Protein AF-A0A8J4VZI1-F1 (afdb_monomer)

Sequence (301 aa):
MGFEEETGDRVLNDEDPKLLAALQESYARHAPYVGAFLVKDEPGTGPSLVSGFEAEKNIYDLKGKELLNRLYEVGIHAKILGIQGDRVVLVALGRLRIMEMDKPYNKDDDVIKATSFEVKSALRDVLNTRSFLMTYIDNSEFPRLGDLGAVISRVKNLQCQQVLEELDVYKRLKLTLELLKKSMEISKIQELVLETDAKTALSAKFRDKLEGNKDQIPLHVLQFINKELSKLQQFEASSIEFNETHNYLDWLTALPWGIYSDENFDVFQAKKILDEDHYGLADVKERILEFIAFGKHRGTT

Foldseek 3Di:
DDDDDDDPWPKDQAPDPVVVVVQVVCVVVVNQKDWAWDFADDPDDDPDDDPPVPVVVPQVPDDDPVRVVRTDQKTFIWGFPDDDPSITTIDGPGIDGVDDDFDDDDQPDPLLVVLLVLLLVLVCVLVVDDPVVNVVSVPDDLLVSLLVLLVSLPDDPVLSVVLRPDSDSNVSSVSSSVSSVVSVVVVVVVVVVVQLVVLVVLLVVLVVLCVVCVVQDDPVLVVVLVVLSVVLSVDRCPDPSNVVSSVVSVVSSPDPRPDDDDDDLPLVVLLVVCVVVDDDDPVVSVVVSVVSVVVVVVDDD

pLDDT: mean 71.13, std 15.79, range [21.7, 89.0]

Nearest PDB structures (foldseek):
  7p0m-assembly1_E  TM=5.654E-01  e=2.728E-07  Homo sapiens
  7p09-assembly1_D  TM=5.422E-01  e=3.053E-07  Homo sapiens
  7p0m-assembly1_B  TM=5.575E-01  e=5.361E-07  Homo sapiens
  9cc3-assembly1_A  TM=5.160E-01  e=3.615E-07  Homo sapiens
  7p09-assembly1_F  TM=5.548E-01  e=3.247E-06  Homo sapiens

Radius of gyration: 34.67 Å; Cα contacts (8 Å, |Δi|>4): 228; chains: 1; bounding box: 77×54×96 Å

Organism: NCBI:txid60419

Structure (mmCIF, N/CA/C/O backbone):
data_AF-A0A8J4VZI1-F1
#
_entry.id   AF-A0A8J4VZI1-F1
#
loop_
_atom_site.group_PDB
_atom_site.id
_atom_site.type_symbol
_atom_site.label_atom_id
_atom_site.label_alt_id
_atom_site.label_comp_id
_atom_site.label_asym_id
_atom_site.label_entity_id
_atom_site.label_seq_id
_atom_site.pdbx_PDB_ins_code
_atom_site.Cartn_x
_atom_site.Cartn_y
_atom_site.Cartn_z
_atom_site.occupancy
_atom_site.B_iso_or_equiv
_atom_site.auth_seq_id
_atom_site.auth_comp_id
_atom_site.auth_asym_id
_atom_site.auth_atom_id
_atom_site.pdbx_PDB_model_num
ATOM 1 N N . MET A 1 1 ? -10.325 8.425 -15.376 1.00 24.14 1 MET A N 1
ATOM 2 C CA . MET A 1 1 ? -10.859 7.639 -16.508 1.00 24.14 1 MET A CA 1
ATOM 3 C C . MET A 1 1 ? -10.232 6.260 -16.391 1.00 24.14 1 MET A C 1
ATOM 5 O O . MET A 1 1 ? -9.026 6.204 -16.200 1.00 24.14 1 MET A O 1
ATOM 9 N N . GLY A 1 2 ? -11.064 5.223 -16.266 1.00 21.70 2 GLY A N 1
ATOM 10 C CA . GLY A 1 2 ? -10.713 3.923 -15.683 1.00 21.70 2 GLY A CA 1
ATOM 11 C C . GLY A 1 2 ? -9.560 3.207 -16.383 1.00 21.70 2 GLY A C 1
ATOM 12 O O . GLY A 1 2 ? -9.522 3.133 -17.606 1.00 21.70 2 GLY A O 1
ATOM 13 N N . PHE A 1 3 ? -8.636 2.698 -15.573 1.00 27.16 3 PHE A N 1
ATOM 14 C CA . PHE A 1 3 ? -7.552 1.821 -15.990 1.00 27.16 3 PHE A CA 1
ATOM 15 C C . PHE A 1 3 ? -8.021 0.386 -15.757 1.00 27.16 3 PHE A C 1
ATOM 17 O O . PHE A 1 3 ? -8.005 -0.078 -14.620 1.00 27.16 3 PHE A O 1
ATOM 24 N N . GLU A 1 4 ? -8.477 -0.291 -16.807 1.00 22.17 4 GLU A N 1
ATOM 25 C CA . GLU A 1 4 ? -8.629 -1.744 -16.761 1.00 22.17 4 GLU A CA 1
ATOM 26 C C . GLU A 1 4 ? -7.301 -2.395 -17.154 1.00 22.17 4 GLU A C 1
ATOM 28 O O . GLU A 1 4 ? -6.737 -2.155 -18.222 1.00 22.17 4 GLU A O 1
ATOM 33 N N . GLU A 1 5 ? -6.775 -3.162 -16.201 1.00 37.72 5 GLU A N 1
ATOM 34 C CA . GLU A 1 5 ? -5.670 -4.095 -16.353 1.00 37.72 5 GLU A CA 1
ATOM 35 C C . GLU A 1 5 ? -6.087 -5.235 -17.284 1.00 37.72 5 GLU A C 1
ATOM 37 O O . GLU A 1 5 ? -6.899 -6.056 -16.886 1.00 37.72 5 GLU A O 1
ATOM 42 N N . GLU A 1 6 ? -5.474 -5.368 -18.459 1.00 27.08 6 GLU A N 1
ATOM 43 C CA . GLU A 1 6 ? -5.232 -6.683 -19.060 1.00 27.08 6 GLU A CA 1
ATOM 44 C C . GLU A 1 6 ? -4.166 -6.582 -20.159 1.00 27.08 6 GLU A C 1
ATOM 46 O O . GLU A 1 6 ? -4.267 -5.785 -21.084 1.00 27.08 6 GLU A O 1
ATOM 51 N N . THR A 1 7 ? -3.139 -7.430 -20.044 1.00 29.33 7 THR A N 1
ATOM 52 C CA . THR A 1 7 ? -2.037 -7.660 -21.001 1.00 29.33 7 THR A CA 1
ATOM 53 C C . THR A 1 7 ? -1.076 -6.493 -21.282 1.00 29.33 7 THR A C 1
ATOM 55 O O . THR A 1 7 ? -1.441 -5.335 -21.414 1.00 29.33 7 THR A O 1
ATOM 58 N N . GLY A 1 8 ? 0.222 -6.809 -21.323 1.00 32.19 8 GLY A N 1
ATOM 59 C CA . GLY A 1 8 ? 1.337 -5.864 -21.466 1.00 32.19 8 GLY A CA 1
ATOM 60 C C . GLY A 1 8 ? 1.475 -5.199 -22.840 1.00 32.19 8 GLY A C 1
ATOM 61 O O . GLY A 1 8 ? 2.601 -4.912 -23.242 1.00 32.19 8 GLY A O 1
ATOM 62 N N . ASP A 1 9 ? 0.370 -4.943 -23.536 1.00 31.73 9 ASP A N 1
ATOM 63 C CA . ASP A 1 9 ? 0.348 -4.203 -24.791 1.00 31.73 9 ASP A CA 1
ATOM 64 C C . ASP A 1 9 ? 0.110 -2.721 -24.495 1.00 31.73 9 ASP A C 1
ATOM 66 O O . ASP A 1 9 ? -0.955 -2.294 -24.048 1.00 31.73 9 ASP A O 1
ATOM 70 N N . ARG A 1 10 ? 1.138 -1.900 -24.731 1.00 40.22 10 ARG A N 1
ATOM 71 C CA . ARG A 1 10 ? 0.987 -0.444 -24.713 1.00 40.22 10 ARG A CA 1
ATOM 72 C C . ARG A 1 10 ? 0.241 -0.033 -25.979 1.00 40.22 10 ARG A C 1
ATOM 74 O O . ARG A 1 10 ? 0.840 0.091 -27.042 1.00 40.22 10 ARG A O 1
ATOM 81 N N . VAL A 1 11 ? -1.068 0.144 -25.845 1.00 36.78 11 VAL A N 1
ATOM 82 C CA . VAL A 1 11 ? -1.941 0.676 -26.892 1.00 36.78 11 VAL A CA 1
ATOM 83 C C . VAL A 1 11 ? -1.713 2.183 -26.994 1.00 36.78 11 VAL A C 1
ATOM 85 O O . VAL A 1 11 ? -2.004 2.917 -26.050 1.00 36.78 11 VAL A O 1
ATOM 88 N N . LEU A 1 12 ? -1.175 2.644 -28.124 1.00 48.00 12 LEU A N 1
ATOM 89 C CA . LEU A 1 12 ? -1.188 4.065 -28.467 1.00 48.00 12 LEU A CA 1
ATOM 90 C C . LEU A 1 12 ? -2.573 4.400 -29.033 1.00 48.00 12 LEU A C 1
ATOM 92 O O . LEU A 1 12 ? -3.024 3.741 -29.973 1.00 48.00 12 LEU A O 1
ATOM 96 N N . ASN A 1 13 ? -3.246 5.383 -28.434 1.00 44.31 13 ASN A N 1
ATOM 97 C CA . ASN A 1 13 ? -4.363 6.073 -29.075 1.00 44.31 13 ASN A CA 1
ATOM 98 C C . ASN A 1 13 ? -3.740 7.200 -29.900 1.00 44.31 13 ASN A C 1
ATOM 100 O O . ASN A 1 13 ? -3.329 8.212 -29.330 1.00 44.31 13 ASN A O 1
ATOM 104 N N . ASP A 1 14 ? -3.602 6.990 -31.204 1.0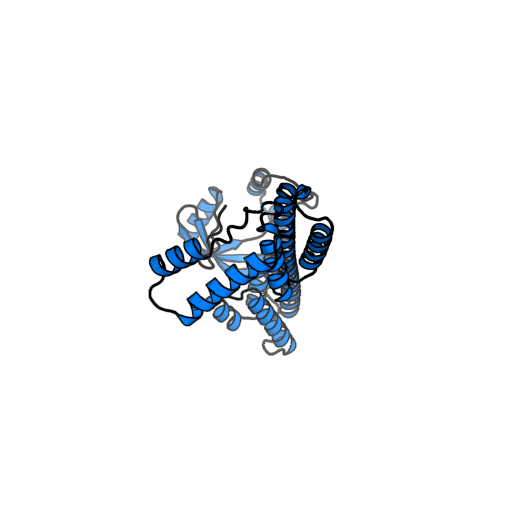0 53.78 14 ASP A N 1
ATOM 105 C CA . ASP A 1 14 ? -3.077 8.014 -32.103 1.00 53.78 14 ASP A CA 1
ATOM 106 C C . ASP A 1 14 ? -4.251 8.881 -32.577 1.00 53.78 14 ASP A C 1
ATOM 108 O O . ASP A 1 14 ? -4.917 8.535 -33.542 1.00 53.78 14 ASP A O 1
ATOM 112 N N . GLU A 1 15 ? -4.501 10.027 -31.931 1.00 48.28 15 GLU A N 1
ATOM 113 C CA . GLU A 1 15 ? -5.515 10.990 -32.413 1.00 48.28 15 GLU A CA 1
ATOM 114 C C . GLU A 1 15 ? -5.068 11.740 -33.692 1.00 48.28 15 GLU A C 1
ATOM 116 O O . GLU A 1 15 ? -5.839 12.493 -34.293 1.00 48.28 15 GLU A O 1
ATOM 121 N N . ASP A 1 16 ? -3.825 11.528 -34.143 1.00 60.22 16 ASP A N 1
ATOM 122 C CA . ASP A 1 16 ? -3.214 12.237 -35.264 1.00 60.22 16 ASP A CA 1
ATOM 123 C C . ASP A 1 16 ? -3.371 11.492 -36.611 1.00 60.22 16 ASP A C 1
ATOM 125 O O . ASP A 1 16 ? -2.664 10.512 -36.891 1.00 60.22 16 ASP A O 1
ATOM 129 N N . PRO A 1 17 ? -4.196 12.002 -37.552 1.00 64.38 17 PRO A N 1
ATOM 130 C CA . PRO A 1 17 ? -4.511 11.306 -38.805 1.00 64.38 17 PRO A CA 1
ATOM 131 C C . PRO A 1 17 ? -3.305 11.158 -39.747 1.00 64.38 17 PRO A C 1
ATOM 133 O O . PRO A 1 17 ? -3.283 10.277 -40.608 1.00 64.38 17 PRO A O 1
ATOM 136 N N . LYS A 1 18 ? -2.275 12.004 -39.596 1.00 67.56 18 LYS A N 1
ATOM 137 C CA . LYS A 1 18 ? -1.026 11.919 -40.374 1.00 67.56 18 LYS A CA 1
ATOM 138 C C . LYS A 1 18 ? -0.111 10.790 -39.890 1.00 67.56 18 LYS A C 1
ATOM 140 O O . LYS A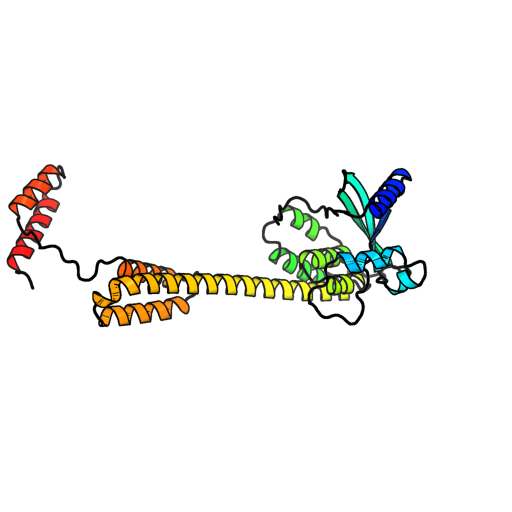 1 18 ? 0.548 10.165 -40.720 1.00 67.56 18 LYS A O 1
ATOM 145 N N . LEU A 1 19 ? -0.070 10.527 -38.581 1.00 66.88 19 LEU A N 1
ATOM 146 C CA . LEU A 1 19 ? 0.730 9.444 -38.002 1.00 66.88 19 LEU A CA 1
ATOM 147 C C . LEU A 1 19 ? 0.118 8.087 -38.349 1.00 66.88 19 LEU A C 1
ATOM 149 O O . LEU A 1 19 ? 0.832 7.211 -38.836 1.00 66.88 19 LEU A O 1
ATOM 153 N N . LEU A 1 20 ? -1.207 7.957 -38.249 1.00 66.56 20 LEU A N 1
ATOM 154 C CA . LEU A 1 20 ? -1.927 6.758 -38.688 1.00 66.56 20 LEU A CA 1
ATOM 155 C C . LEU A 1 20 ? -1.695 6.446 -40.170 1.00 66.56 20 LEU A C 1
ATOM 157 O O . LEU A 1 20 ? -1.409 5.300 -40.514 1.00 66.56 20 LEU A O 1
ATOM 161 N N . ALA A 1 21 ? -1.742 7.456 -41.045 1.00 69.19 21 ALA A N 1
ATOM 162 C CA . ALA A 1 21 ? -1.460 7.274 -42.469 1.00 69.19 21 ALA A CA 1
ATOM 163 C C . ALA A 1 21 ? -0.021 6.787 -42.714 1.00 69.19 21 ALA A C 1
ATOM 165 O O . ALA A 1 21 ? 0.190 5.856 -43.491 1.00 69.19 21 ALA A O 1
ATOM 166 N N . ALA A 1 22 ? 0.967 7.356 -42.014 1.00 68.06 22 ALA A N 1
ATOM 167 C CA . ALA A 1 22 ? 2.364 6.935 -42.120 1.00 68.06 22 ALA A CA 1
ATOM 168 C C . ALA A 1 22 ? 2.594 5.505 -41.590 1.00 68.06 22 ALA A C 1
ATOM 170 O O . ALA A 1 22 ? 3.362 4.738 -42.177 1.00 68.06 22 ALA A O 1
ATOM 171 N N . LEU A 1 23 ? 1.908 5.119 -40.509 1.00 70.25 23 LEU A N 1
ATOM 172 C CA . LEU A 1 23 ? 1.975 3.775 -39.931 1.00 70.25 23 LEU A CA 1
ATOM 173 C C . LEU A 1 23 ? 1.291 2.735 -40.826 1.00 70.25 23 LEU A C 1
ATOM 175 O O . LEU A 1 23 ? 1.855 1.662 -41.048 1.00 70.25 23 LEU A O 1
ATOM 179 N N . GLN A 1 24 ? 0.133 3.064 -41.406 1.00 71.88 24 GLN A N 1
ATOM 180 C CA . GLN A 1 24 ? -0.550 2.229 -42.399 1.00 71.88 24 GLN A CA 1
ATOM 181 C C . GLN A 1 24 ? 0.290 2.053 -43.667 1.00 71.88 24 GLN A C 1
ATOM 183 O O . GLN A 1 24 ? 0.384 0.945 -44.195 1.00 71.88 24 GLN A O 1
ATOM 188 N N . GLU A 1 25 ? 0.950 3.114 -44.134 1.00 73.88 25 GLU A N 1
ATOM 189 C CA . GLU A 1 25 ? 1.838 3.048 -45.293 1.00 73.88 25 GLU A CA 1
ATOM 190 C C . GLU A 1 25 ? 3.075 2.178 -45.009 1.00 73.88 25 GLU A C 1
ATOM 192 O O . GLU A 1 25 ? 3.459 1.346 -45.830 1.00 73.88 25 GLU A O 1
ATOM 197 N N . SER A 1 26 ? 3.667 2.311 -43.819 1.00 68.75 26 SER A N 1
ATOM 198 C CA . SER A 1 26 ? 4.786 1.477 -43.361 1.00 68.75 26 SER A CA 1
ATOM 199 C C . SER A 1 26 ? 4.397 -0.007 -43.255 1.00 68.75 26 SER A C 1
ATOM 201 O O . SER A 1 26 ? 5.136 -0.893 -43.702 1.00 68.75 26 SER A O 1
ATOM 203 N N . TYR A 1 27 ? 3.188 -0.280 -42.751 1.00 69.50 27 TYR A N 1
ATOM 204 C CA . TYR A 1 27 ? 2.609 -1.621 -42.689 1.00 69.50 27 TYR A CA 1
ATOM 205 C C . TYR A 1 27 ? 2.375 -2.208 -44.092 1.00 69.50 27 TYR A C 1
ATOM 207 O O . TYR A 1 27 ? 2.785 -3.337 -44.365 1.00 69.50 27 TYR A O 1
ATOM 215 N N . ALA A 1 28 ? 1.812 -1.425 -45.022 1.00 69.38 28 ALA A N 1
ATOM 216 C CA . ALA A 1 28 ? 1.587 -1.833 -46.413 1.00 69.38 28 ALA A CA 1
ATOM 217 C C . ALA A 1 28 ? 2.898 -2.109 -47.174 1.00 69.38 28 ALA A C 1
ATOM 219 O O . ALA A 1 28 ? 2.977 -3.033 -47.989 1.00 69.38 28 ALA A O 1
ATOM 220 N N . ARG A 1 29 ? 3.965 -1.361 -46.865 1.00 68.75 29 ARG A N 1
ATOM 221 C CA . ARG A 1 29 ? 5.309 -1.550 -47.436 1.00 68.75 29 ARG A CA 1
ATOM 222 C C . ARG A 1 29 ? 6.066 -2.769 -46.879 1.00 68.75 29 ARG A C 1
ATOM 224 O O . ARG A 1 29 ? 7.220 -2.964 -47.250 1.00 68.75 29 ARG A O 1
ATOM 231 N N . HIS A 1 30 ? 5.446 -3.599 -46.028 1.00 61.03 30 HIS A N 1
ATOM 232 C CA . HIS A 1 30 ? 6.063 -4.775 -45.387 1.00 61.03 30 HIS A CA 1
ATOM 233 C C . HIS A 1 30 ? 7.329 -4.452 -44.568 1.00 61.03 30 HIS A C 1
ATOM 235 O O . HIS A 1 30 ? 8.123 -5.341 -44.256 1.00 61.03 30 HIS A O 1
ATOM 241 N N . ALA A 1 31 ? 7.498 -3.191 -44.160 1.00 59.59 31 ALA A N 1
ATOM 242 C CA . ALA A 1 31 ? 8.571 -2.738 -43.285 1.00 59.59 31 ALA A CA 1
ATOM 243 C C . ALA A 1 31 ? 7.961 -2.208 -41.978 1.00 59.59 31 ALA A C 1
ATOM 245 O O . ALA A 1 31 ? 8.035 -1.010 -41.729 1.00 59.59 31 ALA A O 1
ATOM 246 N N . PRO A 1 32 ? 7.343 -3.067 -41.138 1.00 68.56 32 PRO A N 1
ATOM 247 C CA . PRO A 1 32 ? 6.535 -2.658 -39.988 1.00 68.56 32 PRO A CA 1
ATOM 248 C C . PRO A 1 32 ? 7.412 -2.224 -38.805 1.00 68.56 32 PRO A C 1
ATOM 250 O O . PRO A 1 32 ? 7.246 -2.715 -37.693 1.00 68.56 32 PRO A O 1
ATOM 253 N N . TYR A 1 33 ? 8.391 -1.358 -39.036 1.00 70.81 33 TYR A N 1
ATOM 254 C CA . TYR A 1 33 ? 9.348 -0.904 -38.041 1.00 70.81 33 TYR A CA 1
ATOM 255 C C . TYR A 1 33 ? 9.245 0.606 -37.870 1.00 70.81 33 TYR A C 1
ATOM 257 O O . TYR A 1 33 ? 9.131 1.352 -38.841 1.00 70.81 33 TYR A O 1
ATOM 265 N N . VAL A 1 34 ? 9.305 1.048 -36.620 1.00 72.56 34 VAL A N 1
ATOM 266 C CA . VAL A 1 34 ? 9.157 2.444 -36.214 1.00 72.56 34 VAL A CA 1
ATOM 267 C C . VAL A 1 34 ? 10.238 2.769 -35.190 1.00 72.56 34 VAL A C 1
ATOM 269 O O . VAL A 1 34 ? 10.588 1.937 -34.356 1.00 72.56 34 VAL A O 1
ATOM 272 N N . GLY A 1 35 ? 10.795 3.974 -35.263 1.00 70.00 35 GLY A N 1
ATOM 273 C CA . GLY A 1 35 ? 11.617 4.534 -34.195 1.00 70.00 35 GLY A CA 1
ATOM 274 C C . GLY A 1 35 ? 10.775 5.498 -33.370 1.00 70.00 35 GLY A C 1
ATOM 275 O O . GLY A 1 35 ? 10.316 6.501 -33.907 1.00 70.00 35 GLY A O 1
ATOM 276 N N . ALA A 1 36 ? 10.570 5.202 -32.090 1.00 70.75 36 ALA A N 1
ATOM 277 C CA . ALA A 1 36 ? 9.912 6.102 -31.152 1.00 70.75 36 ALA A CA 1
ATOM 278 C C . ALA A 1 36 ? 10.974 6.888 -30.375 1.00 70.75 36 ALA A C 1
ATOM 280 O O . ALA A 1 36 ? 11.800 6.295 -29.680 1.00 70.75 36 ALA A O 1
ATOM 281 N N . PHE A 1 37 ? 10.956 8.215 -30.488 1.00 71.75 37 PHE A N 1
ATOM 282 C CA . PHE A 1 37 ? 11.882 9.115 -29.799 1.00 71.75 37 PHE A CA 1
ATOM 283 C C . PHE A 1 37 ? 11.093 10.111 -28.959 1.00 71.75 37 PHE A C 1
ATOM 285 O O . PHE A 1 37 ? 10.064 10.620 -29.402 1.00 71.75 37 PHE A O 1
ATOM 292 N N . LEU A 1 38 ? 11.587 10.401 -27.757 1.00 70.25 38 LEU A N 1
ATOM 293 C CA . LEU A 1 38 ? 11.025 11.459 -26.928 1.00 70.25 38 LEU A CA 1
ATOM 294 C C . LEU A 1 38 ? 11.498 12.825 -27.458 1.00 70.25 38 LEU A C 1
ATOM 296 O O . LEU A 1 38 ? 12.648 12.977 -27.885 1.00 70.25 38 LEU A O 1
ATOM 300 N N . VAL A 1 39 ? 10.614 13.818 -27.422 1.00 72.25 39 VAL A N 1
ATOM 301 C CA . VAL A 1 39 ? 10.942 15.217 -27.728 1.00 72.25 39 VAL A CA 1
ATOM 302 C C . VAL A 1 39 ? 11.427 15.893 -26.442 1.00 72.25 39 VAL A C 1
ATOM 304 O O . VAL A 1 39 ? 10.852 15.683 -25.378 1.00 72.25 39 VAL A O 1
ATOM 307 N N . LYS A 1 40 ? 12.508 16.676 -26.517 1.00 70.31 40 LYS A N 1
ATOM 308 C CA . LYS A 1 40 ? 12.996 17.504 -25.406 1.00 70.31 40 LYS A CA 1
ATOM 309 C C . LYS A 1 40 ? 12.046 18.685 -25.207 1.00 70.31 40 LYS A C 1
ATOM 311 O O . LYS A 1 40 ? 11.830 19.449 -26.148 1.00 70.31 40 LYS A O 1
ATOM 316 N N . ASP A 1 41 ? 11.538 18.857 -23.990 1.00 56.69 41 ASP A N 1
ATOM 317 C CA . ASP A 1 41 ? 10.798 20.064 -23.612 1.00 56.69 41 ASP A CA 1
ATOM 318 C C . ASP A 1 41 ? 11.729 21.291 -23.630 1.00 56.69 41 ASP A C 1
ATOM 320 O O . ASP A 1 41 ? 12.920 21.187 -23.313 1.00 56.69 41 ASP A O 1
ATOM 324 N N . GLU A 1 42 ? 11.207 22.464 -24.011 1.00 46.53 42 GLU A N 1
ATOM 325 C CA . GLU A 1 42 ? 11.990 23.704 -23.970 1.00 46.53 42 GLU A CA 1
ATOM 326 C C . GLU A 1 42 ? 12.471 23.999 -22.536 1.00 46.53 42 GLU A C 1
ATOM 328 O O . GLU A 1 42 ? 11.691 23.885 -21.583 1.00 46.53 42 GLU A O 1
ATOM 333 N N . PRO A 1 43 ? 13.741 24.406 -22.341 1.00 38.53 43 PRO A N 1
ATOM 334 C CA . PRO A 1 43 ? 14.280 24.673 -21.017 1.00 38.53 43 PRO A CA 1
ATOM 335 C C . PRO A 1 43 ? 13.747 26.023 -20.516 1.00 38.53 43 PRO A C 1
ATOM 337 O O . PRO A 1 43 ? 14.429 27.039 -20.618 1.00 38.53 43 PRO A O 1
ATOM 340 N N . GLY A 1 44 ? 12.512 26.063 -20.006 1.00 41.91 44 GLY A N 1
ATOM 341 C CA . GLY A 1 44 ? 11.946 27.334 -19.545 1.00 41.91 44 GLY A CA 1
ATOM 342 C C . GLY A 1 44 ? 10.529 27.373 -18.978 1.00 41.91 44 GLY A C 1
ATOM 343 O O . GLY A 1 44 ? 10.130 28.445 -18.530 1.00 41.91 44 GLY A O 1
ATOM 344 N N . THR A 1 45 ? 9.752 26.287 -18.934 1.00 35.03 45 THR A N 1
ATOM 345 C CA . THR A 1 45 ? 8.371 26.374 -18.416 1.00 35.03 45 THR A CA 1
ATOM 346 C C . THR A 1 45 ? 8.142 25.390 -17.276 1.00 35.03 45 THR A C 1
ATOM 348 O O . THR A 1 45 ? 8.268 24.179 -17.431 1.00 35.03 45 THR A O 1
ATOM 351 N N . GLY A 1 46 ? 7.867 25.945 -16.092 1.00 30.00 46 GLY A N 1
ATOM 352 C CA . GLY A 1 46 ? 7.531 25.196 -14.885 1.00 30.00 46 GLY A CA 1
ATOM 353 C C . G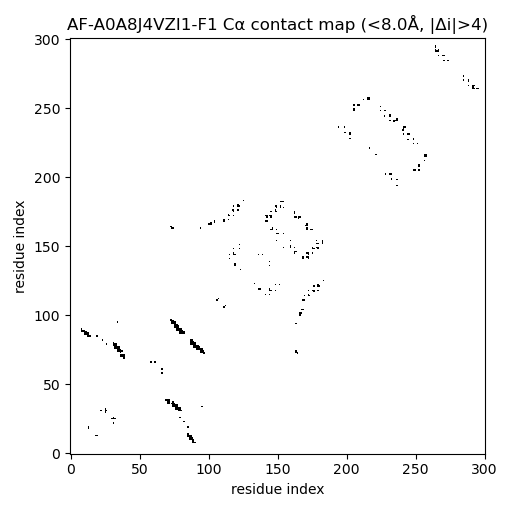LY A 1 46 ? 6.238 24.378 -15.025 1.00 30.00 46 GLY A C 1
ATOM 354 O O . GLY A 1 46 ? 5.522 24.492 -16.020 1.00 30.00 46 GLY A O 1
ATOM 355 N N . PRO A 1 47 ? 5.924 23.543 -14.021 1.00 37.09 47 PRO A N 1
ATOM 356 C CA . PRO A 1 47 ? 4.879 22.535 -14.099 1.00 37.09 47 PRO A CA 1
ATOM 357 C C . PRO A 1 47 ? 3.510 23.168 -13.832 1.00 37.09 47 PRO A C 1
ATOM 359 O O . PRO A 1 47 ? 2.922 22.967 -12.773 1.00 37.09 47 PRO A O 1
ATOM 362 N N . SER A 1 48 ? 2.994 23.952 -14.772 1.00 33.09 48 SER A N 1
ATOM 363 C CA . SER A 1 48 ? 1.633 24.474 -14.662 1.00 33.09 48 SER A CA 1
ATOM 364 C C . SER A 1 48 ? 1.035 24.724 -16.040 1.00 33.09 48 SER A C 1
ATOM 366 O O . SER A 1 48 ? 1.416 25.659 -16.732 1.00 33.09 48 SER A O 1
ATOM 368 N N . LEU A 1 49 ? 0.042 23.893 -16.370 1.00 41.09 49 LEU A N 1
ATOM 369 C CA . LEU A 1 49 ? -1.065 24.193 -17.280 1.00 41.09 49 LEU A CA 1
ATOM 370 C C . LEU A 1 49 ? -0.662 24.771 -18.644 1.00 41.09 49 LEU A C 1
ATOM 372 O O . LEU A 1 49 ? -0.939 25.929 -18.937 1.00 41.09 49 LEU A O 1
ATOM 376 N N . VAL A 1 50 ? -0.128 23.925 -19.525 1.00 29.75 50 VAL A N 1
ATOM 377 C CA . VAL A 1 50 ? -0.313 24.138 -20.964 1.00 29.75 50 VAL A CA 1
ATOM 378 C C . VAL A 1 50 ? -0.889 22.859 -21.547 1.00 29.75 50 VAL A C 1
ATOM 380 O O . VAL A 1 50 ? -0.291 21.788 -21.475 1.00 29.75 50 VAL A O 1
ATOM 383 N N . SER A 1 51 ? -2.122 22.974 -22.034 1.00 29.66 51 SER A N 1
ATOM 384 C CA . SER A 1 51 ? -2.842 21.926 -22.744 1.00 29.66 51 SER A CA 1
ATOM 385 C C . SER A 1 51 ? -1.985 21.361 -23.877 1.00 29.66 51 SER A C 1
ATOM 387 O O . SER A 1 51 ? -1.441 22.135 -24.667 1.00 29.66 51 SER A O 1
ATOM 389 N N . GLY A 1 52 ? -1.937 20.031 -23.994 1.00 33.19 52 GLY A N 1
ATOM 390 C CA . GLY A 1 52 ? -1.161 19.295 -25.005 1.00 33.19 52 GLY A CA 1
ATOM 391 C C . GLY A 1 52 ? -1.390 19.720 -26.463 1.00 33.19 52 GLY A C 1
ATOM 392 O O . GLY A 1 52 ? -0.536 19.480 -27.304 1.00 33.19 52 GLY A O 1
ATOM 393 N N . PHE A 1 53 ? -2.464 20.457 -26.752 1.00 32.62 53 PHE A N 1
ATOM 394 C CA . PHE A 1 53 ? -2.857 20.866 -28.101 1.00 32.62 53 PHE A CA 1
ATOM 395 C C . PHE A 1 53 ? -2.009 21.975 -28.760 1.00 32.62 53 PHE A C 1
ATOM 397 O O . PHE A 1 53 ? -2.045 22.104 -29.986 1.00 32.62 53 PHE A O 1
ATOM 404 N N . GLU A 1 54 ? -1.269 22.806 -28.012 1.00 29.97 54 GLU A N 1
ATOM 405 C CA . GLU A 1 54 ? -0.450 23.879 -28.624 1.00 29.97 54 GLU A CA 1
ATOM 406 C C . GLU A 1 54 ? 0.988 23.445 -28.940 1.00 29.97 54 GLU A C 1
ATOM 408 O O . GLU A 1 54 ? 1.574 23.936 -29.908 1.00 29.97 54 GLU A O 1
ATOM 413 N N . ALA A 1 55 ? 1.538 22.481 -28.194 1.00 42.44 55 ALA A N 1
ATOM 414 C CA . ALA A 1 55 ? 2.873 21.938 -28.453 1.00 42.44 55 ALA A CA 1
ATOM 415 C C . ALA A 1 55 ? 2.902 21.044 -29.709 1.00 42.44 55 ALA A C 1
ATOM 417 O O . ALA A 1 55 ? 3.852 21.106 -30.489 1.00 42.44 55 ALA A O 1
ATOM 418 N N . GLU A 1 56 ? 1.838 20.272 -29.953 1.00 41.03 56 GLU A N 1
ATOM 419 C CA . GLU A 1 56 ? 1.726 19.352 -31.096 1.00 41.03 56 GLU A CA 1
ATOM 420 C C . GLU A 1 56 ? 1.701 20.075 -32.451 1.00 41.03 56 GLU A C 1
ATOM 422 O O . GLU A 1 56 ? 2.310 19.613 -33.420 1.00 41.03 56 GLU A O 1
ATOM 427 N N . LYS A 1 57 ? 1.089 21.267 -32.527 1.00 38.66 57 LYS A N 1
ATOM 428 C CA . LYS A 1 57 ? 1.005 22.045 -33.778 1.00 38.66 57 LYS A CA 1
ATOM 429 C C . LYS A 1 57 ? 2.363 22.513 -34.313 1.00 38.66 57 LYS A C 1
ATOM 431 O O . LYS A 1 57 ? 2.469 22.762 -35.509 1.00 38.66 57 LYS A O 1
ATOM 436 N N . ASN A 1 58 ? 3.394 22.602 -33.472 1.00 46.91 58 ASN A N 1
ATOM 437 C CA . ASN A 1 58 ? 4.718 23.103 -33.860 1.00 46.91 58 ASN A CA 1
ATOM 438 C C . ASN A 1 58 ? 5.674 21.995 -34.351 1.00 46.91 58 ASN A C 1
ATOM 440 O O . ASN A 1 58 ? 6.697 22.283 -34.965 1.00 46.91 58 ASN A O 1
ATOM 444 N N . ILE A 1 59 ? 5.362 20.718 -34.098 1.00 51.75 59 ILE A N 1
ATOM 445 C CA . ILE A 1 59 ? 6.260 19.590 -34.413 1.00 51.75 59 ILE A CA 1
ATOM 446 C C . ILE A 1 59 ? 6.186 19.218 -35.904 1.00 51.75 59 ILE A C 1
ATOM 448 O O . ILE A 1 59 ? 7.196 18.848 -36.501 1.00 51.75 59 ILE A O 1
ATOM 452 N N . TYR A 1 60 ? 5.014 19.373 -36.528 1.00 49.94 60 TYR A N 1
ATOM 453 C CA . TYR A 1 60 ? 4.769 18.989 -37.924 1.00 49.94 60 TYR A CA 1
ATOM 454 C C . TYR A 1 60 ? 5.388 19.926 -38.979 1.00 49.94 60 TYR A C 1
ATOM 456 O O . TYR A 1 60 ? 5.479 19.528 -40.143 1.00 49.94 60 TYR A O 1
ATOM 464 N N . ASP A 1 61 ? 5.816 21.134 -38.591 1.00 46.59 61 ASP A N 1
ATOM 465 C CA . ASP A 1 61 ? 6.407 22.142 -39.492 1.00 46.59 61 ASP A CA 1
ATOM 466 C C . ASP A 1 61 ? 7.944 22.188 -39.453 1.00 46.59 61 ASP A C 1
ATOM 468 O O . ASP A 1 61 ? 8.584 22.739 -40.353 1.00 46.59 61 ASP A O 1
ATOM 472 N N . LEU A 1 62 ? 8.565 21.564 -38.452 1.00 51.78 62 LEU A N 1
ATOM 473 C CA . LEU A 1 62 ? 10.018 21.494 -38.341 1.00 51.78 62 LEU A CA 1
ATOM 474 C C . LEU A 1 62 ? 10.542 20.403 -39.295 1.00 51.78 62 LEU A C 1
ATOM 476 O O . LEU A 1 62 ? 10.070 19.270 -39.285 1.00 51.78 62 LEU A O 1
ATOM 480 N N . LYS A 1 63 ? 11.527 20.710 -40.149 1.00 45.72 63 LYS A N 1
ATOM 481 C CA . LYS A 1 63 ? 12.161 19.728 -41.055 1.00 45.72 63 LYS A CA 1
ATOM 482 C C . LYS A 1 63 ? 13.675 19.699 -40.873 1.00 45.72 63 LYS A C 1
ATOM 484 O O . LYS A 1 63 ? 14.335 20.729 -40.809 1.00 45.72 63 LYS A O 1
ATOM 489 N N . GLY A 1 64 ? 14.248 18.495 -40.885 1.00 58.19 64 GLY A N 1
ATOM 490 C CA . GLY A 1 64 ? 15.698 18.288 -40.936 1.00 58.19 64 GLY A CA 1
ATOM 491 C C . GLY A 1 64 ? 16.408 18.432 -39.583 1.00 58.19 64 GLY A C 1
ATOM 492 O O . GLY A 1 64 ? 15.949 17.909 -38.571 1.00 58.19 64 GLY A O 1
ATOM 493 N N . LYS A 1 65 ? 17.575 19.093 -39.577 1.00 51.00 65 LYS A N 1
ATOM 494 C CA . LYS A 1 65 ? 18.522 19.130 -38.440 1.00 51.00 65 LYS A CA 1
ATOM 495 C C . LYS A 1 65 ? 17.947 19.742 -37.150 1.00 51.00 65 LYS A C 1
ATOM 497 O O . LYS A 1 65 ? 18.422 19.411 -36.069 1.00 51.00 65 LYS A O 1
ATOM 502 N N . GLU A 1 66 ? 16.926 20.592 -37.244 1.00 51.69 66 GLU A N 1
ATOM 503 C CA . GLU A 1 66 ? 16.280 21.222 -36.081 1.00 51.69 66 GLU A CA 1
ATOM 504 C C . GLU A 1 66 ? 15.404 20.246 -35.282 1.00 51.69 66 GLU A C 1
ATOM 506 O O . GLU A 1 66 ? 15.457 20.256 -34.052 1.00 51.69 66 GLU A O 1
ATOM 511 N N . LEU A 1 67 ? 14.686 19.338 -35.958 1.00 56.88 67 LEU A N 1
ATOM 512 C CA . LEU A 1 67 ? 13.980 18.233 -35.295 1.00 56.88 67 LEU A CA 1
ATOM 513 C C . LEU A 1 67 ? 14.962 17.290 -34.599 1.00 56.88 67 LEU A C 1
ATOM 515 O O . LEU A 1 67 ? 14.755 16.920 -33.451 1.00 56.88 67 LEU A O 1
ATOM 519 N N . LEU A 1 68 ? 16.066 16.950 -35.268 1.00 53.78 68 LEU A N 1
ATOM 520 C CA . LEU A 1 68 ? 17.115 16.089 -34.712 1.00 53.78 68 LEU A CA 1
ATOM 521 C C . LEU A 1 68 ? 17.730 16.657 -33.424 1.00 53.78 68 LEU A C 1
ATOM 523 O O . LEU A 1 68 ? 18.002 15.900 -32.501 1.00 53.78 68 LEU A O 1
ATOM 527 N N . ASN A 1 69 ? 17.905 17.978 -33.329 1.00 59.66 69 ASN A N 1
ATOM 528 C CA . ASN A 1 69 ? 18.432 18.616 -32.119 1.00 59.66 69 ASN A CA 1
ATOM 529 C C . ASN A 1 69 ? 17.418 18.634 -30.960 1.00 59.66 69 ASN A C 1
ATOM 531 O O . ASN A 1 69 ? 17.818 18.556 -29.791 1.00 59.66 69 ASN A O 1
ATOM 535 N N . ARG A 1 70 ? 16.118 18.725 -31.278 1.00 64.25 70 ARG A N 1
ATOM 536 C CA . ARG A 1 70 ? 15.018 18.668 -30.302 1.00 64.25 70 ARG A CA 1
ATOM 537 C C . ARG A 1 70 ? 14.690 17.256 -29.832 1.00 64.25 70 ARG A C 1
ATOM 539 O O . ARG A 1 70 ? 14.085 17.111 -28.779 1.00 64.25 70 ARG A O 1
ATOM 546 N N . LEU A 1 71 ? 15.082 16.222 -30.562 1.00 63.91 71 LEU A N 1
ATOM 547 C CA . LEU A 1 71 ? 14.890 14.840 -30.137 1.00 63.91 71 LEU A CA 1
ATOM 548 C C . LEU A 1 71 ? 16.002 14.404 -29.176 1.00 63.91 71 LEU A C 1
ATOM 550 O O . LEU A 1 71 ? 17.134 14.901 -29.208 1.00 63.91 71 LEU A O 1
ATOM 554 N N . TYR A 1 72 ? 15.671 13.476 -28.282 1.00 65.31 72 TYR A N 1
ATOM 555 C CA . TYR A 1 72 ? 16.693 12.746 -27.540 1.00 65.31 72 TYR A CA 1
ATOM 556 C C . TYR A 1 72 ? 17.473 11.812 -28.477 1.00 65.31 72 TYR A C 1
ATOM 558 O O . TYR A 1 72 ? 16.939 11.292 -29.454 1.00 65.31 72 TYR A O 1
ATOM 566 N N . GLU A 1 73 ? 18.761 11.617 -28.185 1.00 63.34 73 GLU A N 1
ATOM 567 C CA . GLU A 1 73 ? 19.702 10.899 -29.061 1.00 63.34 73 GLU A CA 1
ATOM 568 C C . GLU A 1 73 ? 19.401 9.391 -29.150 1.00 63.34 73 GLU A C 1
ATOM 570 O O . GLU A 1 73 ? 19.769 8.728 -30.123 1.00 63.34 73 GLU A O 1
ATOM 575 N N . VAL A 1 74 ? 18.707 8.860 -28.137 1.00 65.94 74 VAL A N 1
ATOM 576 C CA . VAL A 1 74 ? 18.306 7.457 -28.021 1.00 65.94 74 VAL A CA 1
ATOM 577 C C . VAL A 1 74 ? 16.790 7.346 -28.027 1.00 65.94 74 VAL A C 1
ATOM 579 O O . VAL A 1 74 ? 16.112 7.970 -27.210 1.00 65.94 74 VAL A O 1
ATOM 582 N N . GLY A 1 75 ? 16.282 6.502 -28.918 1.00 68.00 75 GLY A N 1
ATOM 583 C CA . GLY A 1 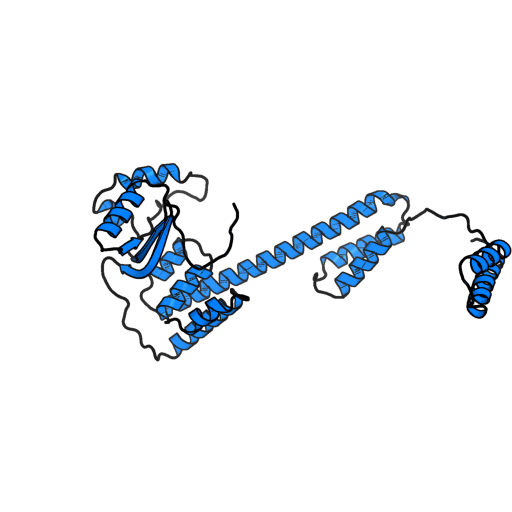75 ? 14.886 6.097 -28.995 1.00 68.00 75 GLY A CA 1
ATOM 584 C C . GLY A 1 75 ? 14.728 4.581 -28.958 1.00 68.00 75 GLY A C 1
ATOM 585 O O . GLY A 1 75 ? 15.689 3.822 -28.808 1.00 68.00 75 GLY A O 1
ATOM 586 N N . ILE A 1 76 ? 13.491 4.129 -29.110 1.00 71.50 76 ILE A N 1
ATOM 587 C CA . ILE A 1 76 ? 13.116 2.718 -29.118 1.00 71.50 76 ILE A CA 1
ATOM 588 C C . ILE A 1 76 ? 12.781 2.311 -30.550 1.00 71.50 76 ILE A C 1
ATOM 590 O O . ILE A 1 76 ? 11.905 2.886 -31.191 1.00 71.50 76 ILE A O 1
ATOM 594 N N . HIS A 1 77 ? 13.459 1.284 -31.045 1.00 71.31 77 HIS A N 1
ATOM 595 C CA . HIS A 1 77 ? 13.045 0.539 -32.220 1.00 71.31 77 HIS A CA 1
ATOM 596 C C . HIS A 1 77 ? 11.866 -0.350 -31.855 1.00 71.31 77 HIS A C 1
ATOM 598 O O . HIS A 1 77 ? 12.008 -1.266 -31.044 1.00 71.31 77 HIS A O 1
ATOM 604 N N . ALA A 1 78 ? 10.713 -0.098 -32.452 1.00 73.44 78 ALA A N 1
ATOM 605 C CA . ALA A 1 78 ? 9.506 -0.869 -32.242 1.00 73.44 78 ALA A CA 1
ATOM 606 C C . ALA A 1 78 ? 9.021 -1.490 -33.552 1.00 73.44 78 ALA A C 1
ATOM 608 O O . ALA A 1 78 ? 9.156 -0.907 -34.626 1.00 73.44 78 ALA A O 1
ATOM 609 N N . LYS A 1 79 ? 8.444 -2.685 -33.461 1.00 76.00 79 LYS A N 1
ATOM 610 C CA . LYS A 1 79 ? 7.747 -3.345 -34.559 1.00 76.00 79 LYS A CA 1
ATOM 611 C C . LYS A 1 79 ? 6.247 -3.181 -34.381 1.00 76.00 79 LYS A C 1
ATOM 613 O O . LYS A 1 79 ? 5.725 -3.436 -33.299 1.00 76.00 79 LYS A O 1
ATOM 618 N N . ILE A 1 80 ? 5.566 -2.802 -35.452 1.00 76.56 80 ILE A N 1
ATOM 619 C CA . ILE A 1 80 ? 4.109 -2.750 -35.514 1.00 76.56 80 ILE A CA 1
ATOM 620 C C . ILE A 1 80 ? 3.595 -4.188 -35.593 1.00 76.56 80 ILE A C 1
ATOM 622 O O . ILE A 1 80 ? 3.954 -4.930 -36.510 1.00 76.56 80 ILE A O 1
ATOM 626 N N . LEU A 1 81 ? 2.786 -4.592 -34.616 1.00 69.75 81 LEU A N 1
ATOM 627 C CA . LEU A 1 81 ? 2.237 -5.947 -34.533 1.00 69.75 81 LEU A CA 1
ATOM 628 C C . LEU A 1 81 ? 0.844 -6.028 -35.166 1.00 69.75 81 LEU A C 1
ATOM 630 O O . LEU A 1 81 ? 0.515 -7.013 -35.823 1.00 69.75 81 LEU A O 1
ATOM 634 N N . GLY A 1 82 ? 0.072 -4.949 -35.052 1.00 63.88 82 GLY A N 1
ATOM 635 C CA . GLY A 1 82 ? -1.223 -4.793 -35.697 1.00 63.88 82 GLY A CA 1
ATOM 636 C C . GLY A 1 82 ? -1.757 -3.374 -35.529 1.00 63.88 82 GLY A C 1
ATOM 637 O O . GLY A 1 82 ? -1.420 -2.684 -34.566 1.00 63.88 82 GLY A O 1
ATOM 638 N N . ILE A 1 83 ? -2.577 -2.948 -36.488 1.00 70.31 83 ILE A N 1
ATOM 639 C CA . ILE A 1 83 ? -3.300 -1.674 -36.461 1.00 70.31 83 ILE A CA 1
ATOM 640 C C . ILE A 1 83 ? -4.787 -2.026 -36.426 1.00 70.31 83 ILE A C 1
ATOM 642 O O . ILE A 1 83 ? -5.282 -2.687 -37.341 1.00 70.31 83 ILE A O 1
ATOM 646 N N . GLN A 1 84 ? -5.490 -1.627 -35.369 1.00 67.50 84 GLN A N 1
ATOM 647 C CA . GLN A 1 84 ? -6.913 -1.903 -35.190 1.00 67.50 84 GLN A CA 1
ATOM 648 C C . GLN A 1 84 ? -7.668 -0.581 -35.033 1.00 67.50 84 GLN A C 1
ATOM 650 O O . GLN A 1 84 ? -7.784 -0.034 -33.939 1.00 67.50 84 GLN A O 1
ATOM 655 N N . GLY A 1 85 ? -8.176 -0.055 -36.151 1.00 67.75 85 GLY A N 1
ATOM 656 C CA . GLY A 1 85 ? -8.824 1.257 -36.184 1.00 67.75 85 GLY A CA 1
ATOM 657 C C . GLY A 1 85 ? -7.842 2.370 -35.811 1.00 67.75 85 GLY A C 1
ATOM 658 O O . GLY A 1 85 ? -6.839 2.545 -36.495 1.00 67.75 85 GLY A O 1
ATOM 659 N N . ASP A 1 86 ? -8.139 3.073 -34.719 1.00 61.03 86 ASP A N 1
ATOM 660 C CA . ASP A 1 86 ? -7.369 4.205 -34.171 1.00 61.03 86 ASP A CA 1
ATOM 661 C C . ASP A 1 86 ? -6.247 3.778 -33.202 1.00 61.03 86 ASP A C 1
ATOM 663 O O . ASP A 1 86 ? -5.593 4.594 -32.556 1.00 61.03 86 ASP A O 1
ATOM 667 N N . ARG A 1 87 ? -6.067 2.462 -33.037 1.00 57.41 87 ARG A N 1
ATOM 668 C CA . ARG A 1 87 ? -5.148 1.872 -32.064 1.00 57.41 87 ARG A CA 1
ATOM 669 C C . ARG A 1 87 ? -4.019 1.143 -32.761 1.00 57.41 87 ARG A C 1
ATOM 671 O O . ARG A 1 87 ? -4.253 0.282 -33.616 1.00 57.41 87 ARG A O 1
ATOM 678 N N . VAL A 1 88 ? -2.796 1.439 -32.338 1.00 68.81 88 VAL A N 1
ATOM 679 C CA . VAL A 1 88 ? -1.586 0.799 -32.856 1.00 68.81 88 VAL A CA 1
ATOM 680 C C . VAL A 1 88 ? -0.915 0.013 -31.739 1.00 68.81 88 VAL A C 1
ATOM 682 O O . VAL A 1 88 ? -0.597 0.555 -30.679 1.00 68.81 88 VAL A O 1
ATOM 685 N N . VAL A 1 89 ? -0.691 -1.279 -31.985 1.00 69.25 89 VAL A N 1
ATOM 686 C CA . VAL A 1 89 ? 0.046 -2.155 -31.069 1.00 69.25 89 VAL A CA 1
ATOM 687 C C . VAL A 1 89 ? 1.495 -2.233 -31.530 1.00 69.25 89 VAL A C 1
ATOM 689 O O . VAL A 1 89 ? 1.796 -2.711 -32.631 1.00 69.25 89 VAL A O 1
ATOM 692 N N . LEU A 1 90 ? 2.398 -1.754 -30.676 1.00 71.56 90 LEU A N 1
ATOM 693 C CA . LEU A 1 90 ? 3.835 -1.723 -30.922 1.00 71.56 90 LEU A CA 1
ATOM 694 C C . LEU A 1 90 ? 4.574 -2.638 -29.944 1.00 71.56 90 LEU A C 1
ATOM 696 O O . LEU A 1 90 ? 4.334 -2.601 -28.740 1.00 71.56 90 LEU A O 1
ATOM 700 N N . VAL A 1 91 ? 5.552 -3.387 -30.452 1.00 70.00 91 VAL A N 1
ATOM 701 C CA . VAL A 1 91 ? 6.494 -4.158 -29.632 1.00 70.00 91 VAL A CA 1
ATOM 702 C C . VAL A 1 91 ? 7.881 -3.561 -29.742 1.00 70.00 91 VAL A C 1
ATOM 704 O O . VAL A 1 91 ? 8.468 -3.534 -30.821 1.00 70.00 91 VAL A O 1
ATOM 707 N N . ALA A 1 92 ? 8.435 -3.123 -28.615 1.00 69.00 92 ALA A N 1
ATOM 708 C CA . ALA A 1 92 ? 9.817 -2.670 -28.534 1.00 69.00 92 ALA A CA 1
ATOM 709 C C . ALA A 1 92 ? 10.782 -3.839 -28.809 1.00 69.00 92 ALA A C 1
ATOM 711 O O . ALA A 1 92 ? 10.792 -4.836 -28.088 1.00 69.00 92 ALA A O 1
ATOM 712 N N . LEU A 1 93 ? 11.597 -3.715 -29.855 1.00 63.91 93 LEU A N 1
ATOM 713 C CA . LEU A 1 93 ? 12.599 -4.702 -30.259 1.00 63.91 93 LEU A CA 1
ATOM 714 C C . LEU A 1 93 ? 14.009 -4.363 -29.771 1.00 63.91 93 LEU A C 1
ATOM 716 O O . LEU A 1 93 ? 14.807 -5.270 -29.543 1.00 63.91 93 LEU A O 1
ATOM 720 N N . GLY A 1 94 ? 14.332 -3.080 -29.618 1.00 61.81 94 GLY A N 1
ATOM 721 C CA . GLY A 1 94 ? 15.662 -2.649 -29.194 1.00 61.81 94 GLY A CA 1
ATOM 722 C C . GLY A 1 94 ? 15.790 -1.136 -29.118 1.00 61.81 94 GLY A C 1
ATOM 723 O O . GLY A 1 94 ? 14.849 -0.412 -29.424 1.00 61.81 94 GLY A O 1
ATOM 724 N N . ARG A 1 95 ? 16.957 -0.645 -28.705 1.00 64.94 95 ARG A N 1
ATOM 725 C CA . ARG A 1 95 ? 17.262 0.790 -28.693 1.00 64.94 95 ARG A CA 1
ATOM 726 C C . ARG A 1 95 ? 17.799 1.212 -30.063 1.00 64.94 95 ARG A C 1
ATOM 728 O O . ARG A 1 95 ? 18.580 0.486 -30.671 1.00 64.94 95 ARG A O 1
ATOM 735 N N . LEU A 1 96 ? 17.387 2.380 -30.540 1.00 64.31 96 LEU A N 1
ATOM 736 C CA . LEU A 1 96 ? 17.923 3.038 -31.730 1.00 64.31 96 LEU A CA 1
ATOM 737 C C . LEU A 1 96 ? 18.603 4.327 -31.278 1.00 64.31 96 LEU A C 1
ATOM 739 O O . LEU A 1 96 ? 17.934 5.286 -30.904 1.00 64.31 96 LEU A O 1
ATOM 743 N N . ARG A 1 97 ? 19.934 4.345 -31.305 1.00 61.31 97 ARG A N 1
ATOM 744 C CA . ARG A 1 97 ? 20.729 5.571 -31.206 1.00 61.31 97 ARG A CA 1
ATOM 745 C C . ARG A 1 97 ? 21.238 5.912 -32.599 1.00 61.31 97 ARG A C 1
ATOM 747 O O . ARG A 1 97 ? 21.570 5.013 -33.370 1.00 61.31 97 ARG A O 1
ATOM 754 N N . ILE A 1 98 ? 21.301 7.199 -32.925 1.00 60.47 98 ILE A N 1
ATOM 755 C CA . ILE A 1 98 ? 21.720 7.642 -34.261 1.00 60.47 98 ILE A CA 1
ATOM 756 C C . ILE A 1 98 ? 23.199 7.308 -34.542 1.00 60.47 98 ILE A C 1
ATOM 758 O O . ILE A 1 98 ? 23.543 7.164 -35.710 1.00 60.47 98 ILE A O 1
ATOM 762 N N . MET A 1 99 ? 24.041 7.055 -33.527 1.00 50.03 99 MET A N 1
ATOM 763 C CA . MET A 1 99 ? 25.355 6.403 -33.667 1.00 50.03 99 MET A CA 1
ATOM 764 C C . MET A 1 99 ? 25.723 5.614 -32.390 1.00 50.03 99 MET A C 1
ATOM 766 O O . MET A 1 99 ? 25.563 6.139 -31.298 1.00 50.03 99 MET A O 1
ATOM 770 N N . GLU A 1 100 ? 26.253 4.395 -32.555 1.00 44.09 100 GLU A N 1
ATOM 771 C CA . GLU A 1 100 ? 26.796 3.449 -31.544 1.00 44.09 100 GLU A CA 1
ATOM 772 C C . GLU A 1 100 ? 25.843 2.469 -30.818 1.00 44.09 100 GLU A C 1
ATOM 774 O O . GLU A 1 100 ? 24.718 2.785 -30.438 1.00 44.09 100 GLU A O 1
ATOM 779 N N . MET A 1 101 ? 26.357 1.239 -30.642 1.00 49.53 101 MET A N 1
ATOM 780 C CA . MET A 1 101 ? 25.741 0.089 -29.959 1.00 49.53 101 MET A CA 1
ATOM 781 C C . MET A 1 101 ? 26.226 -0.015 -28.502 1.00 49.53 101 MET A C 1
ATOM 783 O O . MET A 1 101 ? 27.274 0.534 -28.158 1.00 49.53 101 MET A O 1
ATOM 787 N N . ASP A 1 102 ? 25.496 -0.761 -27.661 1.00 51.59 102 ASP A N 1
ATOM 788 C CA . ASP A 1 102 ? 25.898 -1.063 -26.276 1.00 51.59 102 ASP A CA 1
ATOM 789 C C . ASP A 1 102 ? 27.341 -1.599 -26.217 1.00 51.59 102 ASP A C 1
ATOM 791 O O . ASP A 1 102 ? 27.773 -2.405 -27.050 1.00 51.59 102 ASP A O 1
ATOM 795 N N . LYS A 1 103 ? 28.096 -1.167 -25.199 1.00 65.44 103 LYS A N 1
ATOM 796 C CA . LYS A 1 103 ? 29.470 -1.640 -24.997 1.00 65.44 103 LYS A CA 1
ATOM 797 C C . LYS A 1 103 ? 29.456 -3.133 -24.645 1.00 65.44 103 LYS A C 1
ATOM 799 O O . LYS A 1 103 ? 28.588 -3.565 -23.881 1.00 65.44 103 LYS A O 1
ATOM 804 N N . PRO A 1 104 ? 30.419 -3.927 -25.149 1.00 63.00 104 PRO A N 1
ATOM 805 C CA . PRO A 1 104 ? 30.514 -5.332 -24.781 1.00 63.00 104 PRO A CA 1
ATOM 806 C C . PRO A 1 104 ? 30.697 -5.451 -23.265 1.00 63.00 104 PRO A C 1
ATOM 808 O O . PRO A 1 104 ? 31.583 -4.820 -22.689 1.00 63.00 104 PRO A O 1
ATOM 811 N N . TYR A 1 105 ? 29.844 -6.249 -22.624 1.00 70.19 105 TYR A N 1
ATOM 812 C CA . TYR A 1 105 ? 29.875 -6.496 -21.186 1.00 70.19 105 TYR A CA 1
ATOM 813 C C . TYR A 1 105 ? 30.169 -7.971 -20.909 1.00 70.19 105 TYR A C 1
ATOM 815 O O . TYR A 1 105 ? 29.802 -8.853 -21.691 1.00 70.19 105 TYR A O 1
ATOM 823 N N . ASN A 1 106 ? 30.827 -8.247 -19.783 1.00 76.62 106 ASN A N 1
ATOM 824 C CA . ASN A 1 106 ? 31.073 -9.615 -19.351 1.00 76.62 106 ASN A CA 1
ATOM 825 C C . ASN A 1 106 ? 29.803 -10.184 -18.700 1.00 76.62 106 ASN A C 1
ATOM 827 O O . ASN A 1 106 ? 29.348 -9.688 -17.671 1.00 76.62 106 ASN A O 1
ATOM 831 N N . LYS A 1 107 ? 29.225 -11.227 -19.304 1.00 70.31 107 LYS A N 1
ATOM 832 C CA . LYS A 1 107 ? 28.026 -11.902 -18.782 1.00 70.31 107 LYS A CA 1
ATOM 833 C C . LYS A 1 107 ? 28.287 -12.623 -17.457 1.00 70.31 107 LYS A C 1
ATOM 835 O O . LYS A 1 107 ? 27.342 -12.844 -16.703 1.00 70.31 107 LYS A O 1
ATOM 840 N N . ASP A 1 108 ? 29.546 -12.957 -17.176 1.00 73.00 108 ASP A N 1
ATOM 841 C CA . ASP A 1 108 ? 29.942 -13.710 -15.991 1.00 73.00 108 ASP A CA 1
ATOM 842 C C . ASP A 1 108 ? 30.434 -12.868 -14.817 1.00 73.00 108 ASP A C 1
ATOM 844 O O . ASP A 1 108 ? 30.795 -13.435 -13.793 1.00 73.00 108 ASP A O 1
ATOM 848 N N . ASP A 1 109 ? 30.388 -11.541 -14.927 1.00 81.75 109 ASP A N 1
ATOM 849 C CA . ASP A 1 109 ? 30.795 -10.635 -13.854 1.00 81.75 109 ASP A CA 1
ATOM 850 C C . ASP A 1 109 ? 29.891 -10.777 -12.614 1.00 81.75 109 ASP A C 1
ATOM 852 O O . ASP A 1 109 ? 28.678 -10.534 -12.666 1.00 81.75 109 ASP A O 1
ATOM 856 N N . ASP A 1 110 ? 30.497 -11.155 -11.487 1.00 80.56 110 ASP A N 1
ATOM 857 C CA . ASP A 1 110 ? 29.813 -11.372 -10.212 1.00 80.56 110 ASP A CA 1
ATOM 858 C C . ASP A 1 110 ? 29.135 -10.099 -9.686 1.00 80.56 110 ASP A C 1
ATOM 860 O O . ASP A 1 110 ? 28.074 -10.175 -9.064 1.00 80.56 110 ASP A O 1
ATOM 864 N N . VAL A 1 111 ? 29.684 -8.916 -9.983 1.00 82.69 111 VAL A N 1
ATOM 865 C CA . VAL A 1 111 ? 29.116 -7.635 -9.543 1.00 82.69 111 VAL A CA 1
ATOM 866 C C . VAL A 1 111 ? 27.826 -7.330 -10.307 1.00 82.69 111 VAL A C 1
ATOM 868 O O . VAL A 1 111 ? 26.817 -6.953 -9.706 1.00 82.69 111 VAL A O 1
ATOM 871 N N . ILE A 1 112 ? 27.818 -7.556 -11.626 1.00 80.12 112 ILE A N 1
ATOM 872 C CA . ILE A 1 112 ? 26.627 -7.374 -12.471 1.00 80.12 112 ILE A CA 1
ATOM 873 C C . ILE A 1 112 ? 25.548 -8.387 -12.082 1.00 80.12 112 ILE A C 1
ATOM 875 O O . ILE A 1 112 ? 24.378 -8.016 -11.937 1.00 80.12 112 ILE A O 1
ATOM 879 N N . LYS A 1 113 ? 25.936 -9.647 -11.847 1.00 82.00 113 LYS A N 1
ATOM 880 C CA . LYS A 1 113 ? 25.029 -10.693 -11.357 1.00 82.00 113 LYS A CA 1
ATOM 881 C C . LYS A 1 113 ? 24.401 -10.295 -10.021 1.00 82.00 113 LYS A C 1
ATOM 883 O O . LYS A 1 113 ? 23.174 -10.326 -9.911 1.00 82.00 113 LYS A O 1
ATOM 888 N N . ALA A 1 114 ? 25.198 -9.841 -9.055 1.00 83.12 114 ALA A N 1
ATOM 889 C CA . ALA A 1 114 ? 24.706 -9.406 -7.749 1.00 83.12 114 ALA A CA 1
ATOM 890 C C . ALA A 1 114 ? 23.710 -8.239 -7.859 1.00 83.12 114 ALA A C 1
ATOM 892 O O . ALA A 1 114 ? 22.605 -8.322 -7.323 1.00 83.12 114 ALA A O 1
ATOM 893 N N . THR A 1 115 ? 24.041 -7.186 -8.617 1.00 80.88 115 THR A N 1
ATOM 894 C CA . THR A 1 115 ? 23.129 -6.041 -8.809 1.00 80.88 115 THR A CA 1
ATOM 895 C C . THR A 1 115 ? 21.849 -6.450 -9.537 1.00 80.88 115 THR A C 1
ATOM 897 O O . THR A 1 115 ? 20.763 -5.994 -9.188 1.00 80.88 115 THR A O 1
ATOM 900 N N . SER A 1 116 ? 21.936 -7.349 -10.521 1.00 81.25 116 SER A N 1
ATOM 901 C CA . SER A 1 116 ? 20.748 -7.849 -11.217 1.00 81.25 116 SER A CA 1
ATOM 902 C C . SER A 1 116 ? 19.813 -8.630 -10.294 1.00 81.25 116 SER A C 1
ATOM 904 O O . SER A 1 116 ? 18.597 -8.501 -10.412 1.00 81.25 116 SER A O 1
ATOM 906 N N . PHE A 1 117 ? 20.360 -9.406 -9.353 1.00 84.06 117 PHE A N 1
ATOM 907 C CA . PHE A 1 117 ? 19.566 -10.146 -8.379 1.00 84.06 117 PHE A CA 1
ATOM 908 C C . PHE A 1 117 ? 18.856 -9.193 -7.415 1.00 84.06 117 PHE A C 1
ATOM 910 O O . PHE A 1 117 ? 17.676 -9.381 -7.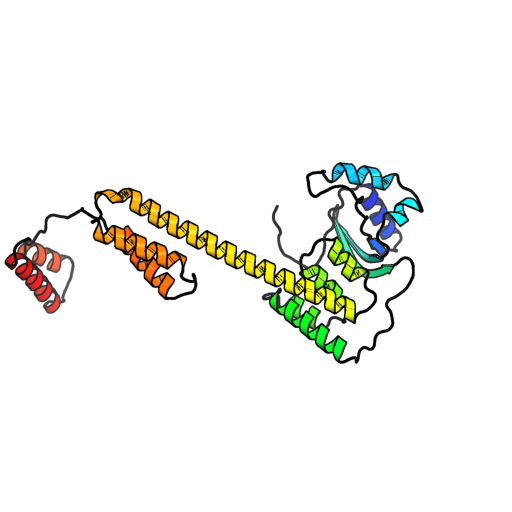130 1.00 84.06 117 PHE A O 1
ATOM 917 N N . GLU A 1 118 ? 19.533 -8.124 -6.989 1.00 85.00 118 GLU A N 1
ATOM 918 C CA . GLU A 1 118 ? 18.923 -7.073 -6.170 1.00 85.00 118 GLU A CA 1
ATOM 919 C C . GLU A 1 118 ? 17.778 -6.368 -6.918 1.00 85.00 118 GLU A C 1
ATOM 921 O O . GLU A 1 118 ? 16.695 -6.193 -6.363 1.00 85.00 118 GLU A O 1
ATOM 926 N N . VAL A 1 119 ? 17.966 -6.051 -8.207 1.00 83.44 119 VAL A N 1
ATOM 927 C CA . VAL A 1 119 ? 16.903 -5.495 -9.065 1.00 83.44 119 VAL A CA 1
ATOM 928 C C . VAL A 1 119 ? 15.740 -6.479 -9.218 1.00 83.44 119 VAL A C 1
ATOM 930 O O . VAL A 1 119 ? 14.588 -6.069 -9.096 1.00 83.44 119 VAL A O 1
ATOM 933 N N . LYS A 1 120 ? 16.006 -7.776 -9.436 1.00 81.94 120 LYS A N 1
ATOM 934 C CA . LYS A 1 120 ? 14.962 -8.817 -9.497 1.00 81.94 120 LYS A CA 1
ATOM 935 C C . LYS A 1 120 ? 14.184 -8.923 -8.186 1.00 81.94 120 LYS A C 1
ATOM 937 O O . LYS A 1 120 ? 12.968 -9.079 -8.224 1.00 81.94 120 LYS A O 1
ATOM 942 N N . SER A 1 121 ? 14.863 -8.830 -7.043 1.00 83.50 121 SER A N 1
ATOM 943 C CA . SER A 1 121 ? 14.211 -8.845 -5.731 1.00 83.50 121 SER A CA 1
ATOM 944 C C . SER A 1 121 ? 13.334 -7.612 -5.530 1.00 83.50 121 SER A C 1
ATOM 946 O O . SER A 1 121 ? 12.164 -7.754 -5.207 1.00 83.50 121 SER A O 1
ATOM 948 N N . ALA A 1 122 ? 13.847 -6.414 -5.820 1.00 82.06 122 ALA A N 1
ATOM 949 C CA . ALA A 1 122 ? 13.056 -5.186 -5.732 1.00 82.06 122 ALA A CA 1
ATOM 950 C C . ALA A 1 122 ? 11.837 -5.219 -6.672 1.00 82.06 122 ALA A C 1
ATOM 952 O O . ALA A 1 122 ? 10.748 -4.787 -6.308 1.00 82.06 122 ALA A O 1
ATOM 953 N N . LEU A 1 123 ? 11.995 -5.780 -7.874 1.00 79.81 123 LEU A N 1
ATOM 954 C CA . LEU A 1 123 ? 10.887 -6.003 -8.801 1.00 79.81 123 LEU A CA 1
ATOM 955 C C . LEU A 1 123 ? 9.852 -6.995 -8.266 1.00 79.81 123 LEU A C 1
ATOM 957 O O . LEU A 1 123 ? 8.657 -6.764 -8.447 1.00 79.81 123 LEU A O 1
ATOM 961 N N . ARG A 1 124 ? 10.292 -8.077 -7.609 1.00 78.25 124 ARG A N 1
ATOM 962 C CA . ARG A 1 124 ? 9.413 -9.052 -6.942 1.00 78.25 124 ARG A CA 1
ATOM 963 C C . ARG A 1 124 ? 8.546 -8.365 -5.892 1.00 78.25 124 ARG A C 1
ATOM 965 O O . ARG A 1 124 ? 7.336 -8.569 -5.893 1.00 78.25 124 ARG A O 1
ATOM 972 N N . ASP A 1 125 ? 9.163 -7.523 -5.070 1.00 77.25 125 ASP A N 1
ATOM 973 C CA . ASP A 1 125 ? 8.486 -6.818 -3.982 1.00 77.25 125 ASP A CA 1
ATOM 974 C C . ASP A 1 125 ? 7.453 -5.810 -4.512 1.00 77.25 125 ASP A C 1
ATOM 976 O O . ASP A 1 125 ? 6.365 -5.687 -3.954 1.00 77.25 125 ASP A O 1
ATOM 980 N N . VAL A 1 126 ? 7.742 -5.138 -5.635 1.00 75.25 126 VAL A N 1
ATOM 981 C CA . VAL A 1 126 ? 6.800 -4.207 -6.286 1.00 75.25 126 VAL A CA 1
ATOM 982 C C . VAL A 1 126 ? 5.634 -4.937 -6.966 1.00 75.25 126 VAL A C 1
ATOM 984 O O . VAL A 1 126 ? 4.509 -4.445 -6.963 1.00 75.25 126 VAL A O 1
ATOM 987 N N . LEU A 1 127 ? 5.879 -6.099 -7.575 1.00 70.75 127 LEU A N 1
ATOM 988 C CA . LEU A 1 127 ? 4.897 -6.802 -8.412 1.00 70.75 127 LEU A CA 1
ATOM 989 C C . LEU A 1 127 ? 4.025 -7.825 -7.676 1.00 70.75 127 LEU A C 1
ATOM 991 O O . LEU A 1 127 ? 3.340 -8.572 -8.373 1.00 70.75 127 LEU A O 1
ATOM 995 N N . ASN A 1 128 ? 4.081 -7.855 -6.340 1.00 63.75 128 ASN A N 1
ATOM 996 C CA . ASN A 1 128 ? 3.671 -8.854 -5.330 1.00 63.75 128 ASN A CA 1
ATOM 997 C C . ASN A 1 128 ? 2.372 -9.699 -5.528 1.00 63.75 128 ASN A C 1
ATOM 999 O O . ASN A 1 128 ? 1.649 -9.989 -4.579 1.00 63.75 128 ASN A O 1
ATOM 1003 N N . THR A 1 129 ? 2.004 -10.089 -6.750 1.00 55.03 129 THR A N 1
ATOM 1004 C CA . THR A 1 129 ? 0.737 -10.757 -7.103 1.00 55.03 129 THR A CA 1
ATOM 1005 C C . THR A 1 129 ? 0.673 -11.326 -8.533 1.00 55.03 129 THR A C 1
ATOM 1007 O O . THR A 1 129 ? -0.247 -12.083 -8.830 1.00 55.03 129 THR A O 1
ATOM 1010 N N . ARG A 1 130 ? 1.605 -11.027 -9.458 1.00 54.38 130 ARG A N 1
ATOM 1011 C CA . ARG A 1 130 ? 1.474 -11.466 -10.870 1.00 54.38 130 ARG A CA 1
ATOM 1012 C C . ARG A 1 130 ? 2.446 -12.581 -11.265 1.00 54.38 130 ARG A C 1
ATOM 1014 O O . ARG A 1 130 ? 3.549 -12.320 -11.738 1.00 54.38 130 ARG A O 1
ATOM 1021 N N . SER A 1 131 ? 1.988 -13.832 -11.154 1.00 57.78 131 SER A N 1
ATOM 1022 C CA . SER A 1 131 ? 2.760 -15.044 -11.500 1.00 57.78 131 SER A CA 1
ATOM 1023 C C . SER A 1 131 ? 3.365 -15.011 -12.918 1.00 57.78 131 SER A C 1
ATOM 1025 O O . SER A 1 131 ? 4.517 -15.396 -13.100 1.00 57.78 131 SER A O 1
ATOM 1027 N N . PHE A 1 132 ? 2.645 -14.463 -13.906 1.00 62.56 132 PHE A N 1
ATOM 1028 C CA . PHE A 1 132 ? 3.087 -14.425 -15.309 1.00 62.56 132 PHE A CA 1
ATOM 1029 C C . PHE A 1 132 ? 4.304 -13.517 -15.565 1.00 62.56 132 PHE A C 1
ATOM 1031 O O . PHE A 1 132 ? 5.228 -13.896 -16.285 1.00 62.56 132 PHE A O 1
ATOM 1038 N N . LEU A 1 133 ? 4.345 -12.326 -14.957 1.00 63.31 133 LEU A N 1
ATOM 1039 C CA . LEU A 1 133 ? 5.479 -11.404 -15.119 1.00 63.31 133 LEU A CA 1
ATOM 1040 C C . LEU A 1 133 ? 6.738 -11.933 -14.424 1.00 63.31 133 LEU A C 1
ATOM 1042 O O . LEU A 1 133 ? 7.853 -11.625 -14.840 1.00 63.31 133 LEU A O 1
ATOM 1046 N N . MET A 1 134 ? 6.555 -12.781 -13.412 1.00 62.94 134 MET A N 1
ATOM 1047 C CA . MET A 1 134 ? 7.641 -13.378 -12.649 1.00 62.94 134 MET A CA 1
ATOM 1048 C C . MET A 1 134 ? 8.532 -14.277 -13.500 1.00 62.94 134 MET A C 1
ATOM 1050 O O . MET A 1 134 ? 9.752 -14.119 -13.511 1.00 62.94 134 MET A O 1
ATOM 1054 N N . THR A 1 135 ? 7.918 -15.147 -14.304 1.00 65.75 135 THR A N 1
ATOM 1055 C CA . THR A 1 135 ? 8.638 -16.026 -15.234 1.00 65.75 135 THR A CA 1
ATOM 1056 C C . THR A 1 135 ? 9.400 -15.230 -16.294 1.00 65.75 135 THR A C 1
ATOM 1058 O O . THR A 1 135 ? 10.479 -15.638 -16.722 1.00 65.75 135 THR A O 1
ATOM 1061 N N . TYR A 1 136 ? 8.875 -14.075 -16.710 1.00 67.19 136 TYR A N 1
ATOM 1062 C CA . TYR A 1 136 ? 9.555 -13.198 -17.660 1.00 67.19 136 TYR A CA 1
ATOM 1063 C C . TYR A 1 136 ? 10.765 -12.493 -17.028 1.00 67.19 136 TYR A C 1
ATOM 1065 O O . TYR A 1 136 ? 11.829 -12.431 -17.643 1.00 67.19 136 TYR A O 1
ATOM 1073 N N . ILE A 1 137 ? 10.644 -12.014 -15.786 1.00 69.75 137 ILE A N 1
ATOM 1074 C CA . ILE A 1 137 ? 11.739 -11.367 -15.042 1.00 69.75 137 ILE A CA 1
ATOM 1075 C C . ILE A 1 137 ? 12.892 -12.339 -14.792 1.00 69.75 137 ILE A C 1
ATOM 1077 O O . ILE A 1 137 ? 14.058 -11.982 -14.977 1.00 69.75 137 ILE A O 1
ATOM 1081 N N . ASP A 1 138 ? 12.583 -13.578 -14.412 1.00 68.38 138 ASP A N 1
ATOM 1082 C CA . ASP A 1 138 ? 13.608 -14.573 -14.113 1.00 68.38 138 ASP A CA 1
ATOM 1083 C C . ASP A 1 138 ? 14.427 -14.946 -15.362 1.00 68.38 138 ASP A C 1
ATOM 1085 O O . ASP A 1 138 ? 15.650 -15.072 -15.262 1.00 68.38 138 ASP A O 1
ATOM 1089 N N . ASN A 1 139 ? 13.785 -14.989 -16.537 1.00 68.56 139 ASN A N 1
ATOM 1090 C CA . ASN A 1 139 ? 14.403 -15.321 -17.827 1.00 68.56 139 ASN A CA 1
ATOM 1091 C C . ASN A 1 139 ? 14.955 -14.111 -18.613 1.00 68.56 139 ASN A C 1
ATOM 1093 O O . ASN A 1 139 ? 15.509 -14.285 -19.698 1.00 68.56 139 ASN A O 1
ATOM 1097 N N . SER A 1 140 ? 14.808 -12.884 -18.102 1.00 68.69 140 SER A N 1
ATOM 1098 C CA . SER A 1 140 ? 15.237 -11.668 -18.807 1.00 68.69 140 SER A CA 1
ATOM 1099 C C . SER A 1 140 ? 16.752 -11.443 -18.742 1.00 68.69 140 SER A C 1
ATOM 1101 O O . SER A 1 140 ? 17.373 -11.561 -17.683 1.00 68.69 140 SER A O 1
ATOM 1103 N N . GLU A 1 141 ? 17.346 -11.037 -19.870 1.00 74.44 141 GLU A N 1
ATOM 1104 C CA . GLU A 1 141 ? 18.741 -10.582 -19.934 1.00 74.44 141 GLU A CA 1
ATOM 1105 C C . GLU A 1 141 ? 18.948 -9.273 -19.150 1.00 74.44 141 GLU A C 1
ATOM 1107 O O . GLU A 1 141 ? 18.050 -8.432 -19.081 1.00 74.44 141 GLU A O 1
ATOM 1112 N N . PHE A 1 142 ? 20.155 -9.058 -18.610 1.00 75.75 142 PHE A N 1
ATOM 1113 C CA . PHE A 1 142 ? 20.473 -7.892 -17.769 1.00 75.75 142 PHE A CA 1
ATOM 1114 C C . PHE A 1 142 ? 20.102 -6.528 -18.386 1.00 75.75 142 PHE A C 1
ATOM 1116 O O . PHE A 1 142 ? 19.558 -5.693 -17.662 1.00 75.75 142 PHE A O 1
ATOM 1123 N N . PRO A 1 143 ? 20.317 -6.278 -19.696 1.00 73.62 143 PRO A N 1
ATOM 1124 C CA . PRO A 1 143 ? 19.873 -5.038 -20.330 1.00 73.62 143 PRO A CA 1
ATOM 1125 C C . PRO A 1 143 ? 18.357 -4.838 -20.299 1.00 73.62 143 PRO A C 1
ATOM 1127 O O . PRO A 1 143 ? 17.874 -3.776 -19.912 1.00 73.62 143 PRO A O 1
ATOM 1130 N N . ARG A 1 144 ? 17.612 -5.894 -20.643 1.00 76.31 144 ARG A N 1
ATOM 1131 C CA . ARG A 1 144 ? 16.145 -5.887 -20.694 1.00 76.31 144 ARG A CA 1
ATOM 1132 C C . ARG A 1 144 ? 15.537 -5.757 -19.303 1.00 76.31 144 ARG A C 1
ATOM 1134 O O . ARG A 1 144 ? 14.489 -5.142 -19.156 1.00 76.31 144 ARG A O 1
ATOM 1141 N N . LEU A 1 145 ? 16.204 -6.306 -18.287 1.00 80.44 145 LEU A N 1
ATOM 1142 C CA . LEU A 1 145 ? 15.792 -6.191 -16.892 1.00 80.44 145 LEU A CA 1
ATOM 1143 C C . LEU A 1 145 ? 15.826 -4.735 -16.403 1.00 80.44 145 LEU A C 1
ATOM 1145 O O . LEU A 1 145 ? 14.900 -4.308 -15.720 1.00 80.44 145 LEU A O 1
ATOM 1149 N N . GLY A 1 146 ? 16.861 -3.972 -16.773 1.00 79.81 146 GLY A N 1
ATOM 1150 C CA . GLY A 1 146 ? 16.943 -2.543 -16.455 1.00 79.81 146 GLY A CA 1
ATOM 1151 C C . GLY A 1 146 ? 15.808 -1.744 -17.102 1.00 79.81 146 GLY A C 1
ATOM 1152 O O . GLY A 1 146 ? 15.120 -0.979 -16.430 1.00 79.81 146 GLY A O 1
ATOM 1153 N N . ASP A 1 147 ? 15.550 -1.997 -18.387 1.00 80.25 147 ASP A N 1
ATOM 1154 C CA . ASP A 1 147 ? 14.467 -1.338 -19.128 1.00 80.25 147 ASP A CA 1
ATOM 1155 C C . ASP A 1 147 ? 13.083 -1.684 -18.558 1.00 80.25 147 ASP A C 1
ATOM 1157 O O . ASP A 1 147 ? 12.241 -0.806 -18.360 1.00 80.25 147 ASP A O 1
ATOM 1161 N N . LEU A 1 148 ? 12.861 -2.956 -18.217 1.00 78.00 148 LEU A N 1
ATOM 1162 C CA . LEU A 1 148 ? 11.637 -3.416 -17.567 1.00 78.00 148 LEU A CA 1
ATOM 1163 C C . LEU A 1 148 ? 11.466 -2.786 -16.175 1.00 78.00 148 LEU A C 1
ATOM 1165 O O . LEU A 1 148 ? 10.369 -2.355 -15.824 1.00 78.00 148 LEU A O 1
ATOM 1169 N N . GLY A 1 149 ? 12.549 -2.681 -15.402 1.00 77.06 149 GLY A N 1
ATOM 1170 C CA . GLY A 1 149 ? 12.550 -2.030 -14.094 1.00 77.06 149 GLY A CA 1
ATOM 1171 C C . GLY A 1 149 ? 12.163 -0.557 -14.154 1.00 77.06 149 GLY A C 1
ATOM 1172 O O . GLY A 1 149 ? 11.328 -0.113 -13.365 1.00 77.06 149 GLY A O 1
ATOM 1173 N N . ALA A 1 150 ? 12.684 0.181 -15.136 1.00 78.50 150 ALA A N 1
ATOM 1174 C CA . ALA A 1 150 ? 12.305 1.574 -15.358 1.00 78.50 150 ALA A CA 1
ATOM 1175 C C . ALA A 1 150 ? 10.816 1.717 -15.717 1.00 78.50 150 ALA A C 1
ATOM 1177 O O . ALA A 1 150 ? 10.135 2.600 -15.196 1.00 78.50 150 ALA A O 1
ATOM 1178 N N . VAL A 1 151 ? 10.289 0.812 -16.550 1.00 77.19 151 VAL A N 1
ATOM 1179 C CA . VAL A 1 151 ? 8.861 0.778 -16.906 1.00 77.19 151 VAL A CA 1
ATOM 1180 C C . VAL A 1 151 ? 7.974 0.516 -15.685 1.00 77.19 151 VAL A C 1
ATOM 1182 O O . VAL A 1 151 ? 6.939 1.166 -15.533 1.00 77.19 151 VAL A O 1
ATOM 1185 N N . ILE A 1 152 ? 8.368 -0.410 -14.810 1.00 78.19 152 ILE A N 1
ATOM 1186 C CA . ILE A 1 152 ? 7.580 -0.808 -13.632 1.00 78.19 152 ILE A CA 1
ATOM 1187 C C . ILE A 1 152 ? 7.618 0.252 -12.531 1.00 78.19 152 ILE A C 1
ATOM 1189 O O . ILE A 1 152 ? 6.624 0.450 -11.839 1.00 78.19 152 ILE A O 1
ATOM 1193 N N . SER A 1 153 ? 8.730 0.974 -12.393 1.00 72.31 153 SER A N 1
ATOM 1194 C CA . SER A 1 153 ? 8.931 1.966 -11.333 1.00 72.31 153 SER A CA 1
ATOM 1195 C C . SER A 1 153 ? 8.006 3.201 -11.444 1.00 72.31 153 SER A C 1
ATOM 1197 O O . SER A 1 153 ? 7.981 4.026 -10.533 1.00 72.31 153 SER A O 1
ATOM 1199 N N . ARG A 1 154 ? 7.194 3.316 -12.517 1.00 71.12 154 ARG A N 1
ATOM 1200 C CA . ARG A 1 154 ? 6.208 4.402 -12.747 1.00 71.12 154 ARG A CA 1
ATOM 1201 C C . ARG A 1 154 ? 6.821 5.809 -12.634 1.00 71.12 154 ARG A C 1
ATOM 1203 O O . ARG A 1 154 ? 6.201 6.742 -12.128 1.00 71.12 154 ARG A O 1
ATOM 1210 N N . VAL A 1 155 ? 8.059 5.960 -13.093 1.00 69.19 155 VAL A N 1
ATOM 1211 C CA . VAL A 1 155 ? 8.850 7.189 -12.943 1.00 69.19 155 VAL A CA 1
ATOM 1212 C C . VAL A 1 155 ? 8.553 8.192 -14.066 1.00 69.19 155 VAL A C 1
ATOM 1214 O O . VAL A 1 155 ? 8.093 7.824 -15.145 1.00 69.19 155 VAL A O 1
ATOM 1217 N N . LYS A 1 156 ? 8.839 9.480 -13.823 1.00 70.56 156 LYS A N 1
ATOM 1218 C CA . LYS A 1 156 ? 8.769 10.562 -14.820 1.00 70.56 156 LYS A CA 1
ATOM 1219 C C . LYS A 1 156 ? 9.630 10.252 -16.055 1.00 70.56 156 LYS A C 1
ATOM 1221 O O . LYS A 1 156 ? 10.755 9.767 -15.925 1.00 70.56 156 LYS A O 1
ATOM 1226 N N . ASN A 1 157 ? 9.134 10.647 -17.232 1.00 68.00 157 ASN A N 1
ATOM 1227 C CA . ASN A 1 157 ? 9.732 10.379 -18.551 1.00 68.00 157 ASN A CA 1
ATOM 1228 C C . ASN A 1 157 ? 11.237 10.693 -18.641 1.00 68.00 157 ASN A C 1
ATOM 1230 O O . ASN A 1 157 ? 11.984 9.933 -19.249 1.00 68.00 157 ASN A O 1
ATOM 1234 N N . LEU A 1 158 ? 11.704 11.757 -17.978 1.00 74.25 158 LEU A N 1
ATOM 1235 C CA . LEU A 1 158 ? 13.114 12.157 -17.983 1.00 74.25 158 LEU A CA 1
ATOM 1236 C C . LEU A 1 158 ? 14.046 11.118 -17.334 1.00 74.25 158 LEU A C 1
ATOM 1238 O O . LEU A 1 158 ? 15.142 10.881 -17.828 1.00 74.25 158 LEU A O 1
ATOM 1242 N N . GLN A 1 159 ? 13.631 10.483 -16.236 1.00 76.25 159 GLN A N 1
ATOM 1243 C CA . GLN A 1 159 ? 14.474 9.499 -15.542 1.00 76.25 159 GLN A CA 1
ATOM 1244 C C . GLN A 1 159 ? 14.476 8.160 -16.284 1.00 76.25 159 GLN A C 1
ATOM 1246 O O . GLN A 1 159 ? 15.508 7.499 -16.360 1.00 76.25 159 GLN A O 1
ATOM 1251 N N . CYS A 1 160 ? 13.349 7.793 -16.901 1.00 74.94 160 CYS A N 1
ATOM 1252 C CA . CYS A 1 160 ? 13.298 6.670 -17.835 1.00 74.94 160 CYS A CA 1
ATOM 1253 C C . CYS A 1 160 ? 14.262 6.898 -19.008 1.00 74.94 160 CYS A C 1
ATOM 1255 O O . CYS A 1 160 ? 15.000 5.989 -19.377 1.00 74.94 160 CYS A O 1
ATOM 1257 N N . GLN A 1 161 ? 14.323 8.127 -19.531 1.00 73.56 161 GLN A N 1
ATOM 1258 C CA . GLN A 1 161 ? 15.262 8.493 -20.587 1.00 73.56 161 GLN A CA 1
ATOM 1259 C C . GLN A 1 161 ? 16.726 8.384 -20.129 1.00 73.56 161 GLN A C 1
ATOM 1261 O O . GLN A 1 161 ? 17.544 7.835 -20.858 1.00 73.56 161 GLN A O 1
ATOM 1266 N N . GLN A 1 162 ? 17.054 8.791 -18.898 1.00 79.56 162 GLN A N 1
ATOM 1267 C CA . GLN A 1 162 ? 18.401 8.604 -18.334 1.00 79.56 162 GLN A CA 1
ATOM 1268 C C . GLN A 1 162 ? 18.818 7.122 -18.294 1.00 79.56 162 GLN A C 1
ATOM 1270 O O . GLN A 1 162 ? 19.942 6.784 -18.652 1.00 79.56 162 GLN A O 1
ATOM 1275 N N . VAL A 1 163 ? 17.907 6.215 -17.923 1.00 81.25 163 VAL A N 1
ATOM 1276 C CA . VAL A 1 163 ? 18.164 4.759 -17.939 1.00 81.25 163 VAL A CA 1
ATOM 1277 C C . VAL A 1 163 ? 18.347 4.227 -19.371 1.00 81.25 163 VAL A C 1
ATOM 1279 O O . VAL A 1 163 ? 19.134 3.300 -19.604 1.00 81.25 163 VAL A O 1
ATOM 1282 N N . LEU A 1 164 ? 17.643 4.812 -20.345 1.00 76.50 164 LEU A N 1
ATOM 1283 C CA . LEU A 1 164 ? 17.773 4.477 -21.766 1.00 76.50 164 LEU A CA 1
ATOM 1284 C C . LEU A 1 164 ? 19.079 4.994 -22.389 1.00 76.50 164 LEU A C 1
ATOM 1286 O O . LEU A 1 164 ? 19.621 4.356 -23.290 1.00 76.50 164 LEU A O 1
ATOM 1290 N N . GLU A 1 165 ? 19.604 6.118 -21.907 1.00 81.00 165 GLU A N 1
ATOM 1291 C CA . GLU A 1 165 ? 20.836 6.734 -22.412 1.00 81.00 165 GLU A CA 1
ATOM 1292 C C . GLU A 1 165 ? 22.111 6.084 -21.867 1.00 81.00 165 GLU A C 1
ATOM 1294 O O . GLU A 1 165 ? 23.165 6.172 -22.505 1.00 81.00 165 GLU A O 1
ATOM 1299 N N . GLU A 1 166 ? 22.023 5.373 -20.742 1.00 79.88 166 GLU A N 1
ATOM 1300 C CA . GLU A 1 166 ? 23.142 4.611 -20.195 1.00 79.88 166 GLU A CA 1
ATOM 1301 C C . GLU A 1 166 ? 23.454 3.361 -21.035 1.00 79.88 166 GLU A C 1
ATOM 1303 O O . GLU A 1 166 ? 22.631 2.448 -21.174 1.00 79.88 166 GLU A O 1
ATOM 1308 N N . LEU A 1 167 ? 24.683 3.324 -21.565 1.00 73.50 167 LEU A N 1
ATOM 1309 C CA . LEU A 1 167 ? 25.247 2.220 -22.360 1.00 73.50 167 LEU A CA 1
ATOM 1310 C C . LEU A 1 167 ? 25.881 1.128 -21.489 1.00 73.50 167 LEU A C 1
ATOM 1312 O O . LEU A 1 167 ? 26.044 -0.012 -21.921 1.00 73.50 167 LEU A O 1
ATOM 1316 N N . ASP A 1 168 ? 26.297 1.483 -20.273 1.00 78.81 168 ASP A N 1
ATOM 1317 C CA . ASP A 1 168 ? 26.907 0.547 -19.336 1.00 78.81 168 ASP A CA 1
ATOM 1318 C C . ASP A 1 168 ? 25.810 -0.200 -18.570 1.00 78.81 168 ASP A C 1
ATOM 1320 O O . ASP A 1 168 ? 25.030 0.393 -17.819 1.00 78.81 168 ASP A O 1
ATOM 1324 N N . VAL A 1 169 ? 25.764 -1.523 -18.754 1.00 80.38 169 VAL A N 1
ATOM 1325 C CA . VAL A 1 169 ? 24.776 -2.403 -18.120 1.00 80.38 169 VAL A CA 1
ATOM 1326 C C . VAL A 1 169 ? 24.796 -2.261 -16.600 1.00 80.38 169 VAL A C 1
ATOM 1328 O O . VAL A 1 169 ? 23.730 -2.218 -15.986 1.00 80.38 169 VAL A O 1
ATOM 1331 N N . TYR A 1 170 ? 25.980 -2.152 -15.995 1.00 81.62 170 TYR A N 1
ATOM 1332 C CA . TYR A 1 170 ? 26.110 -2.053 -14.547 1.00 81.62 170 TYR A CA 1
ATOM 1333 C C . TYR A 1 170 ? 25.546 -0.728 -14.027 1.00 81.62 170 TYR A C 1
ATOM 1335 O O . TYR A 1 170 ? 24.712 -0.714 -13.118 1.00 81.62 170 TYR A O 1
ATOM 1343 N N . LYS A 1 171 ? 25.942 0.393 -14.643 1.00 83.69 171 LYS A N 1
ATOM 1344 C CA . LYS A 1 171 ? 25.442 1.725 -14.262 1.00 83.69 171 LYS A CA 1
ATOM 1345 C C . LYS A 1 171 ? 23.935 1.827 -14.453 1.00 83.69 171 LYS A C 1
ATOM 1347 O O . LYS A 1 171 ? 23.243 2.320 -13.566 1.00 83.69 171 LYS A O 1
ATOM 1352 N N . ARG A 1 172 ? 23.418 1.279 -15.554 1.00 84.88 172 ARG A N 1
ATOM 1353 C CA . ARG A 1 172 ? 21.983 1.214 -15.837 1.00 84.88 172 ARG A CA 1
ATOM 1354 C C . ARG A 1 172 ? 21.214 0.446 -14.762 1.00 84.88 172 ARG A C 1
ATOM 1356 O O . ARG A 1 172 ? 20.202 0.942 -14.267 1.00 84.88 172 ARG A O 1
ATOM 1363 N N . LEU A 1 173 ? 21.683 -0.744 -14.382 1.00 84.25 173 LEU A N 1
ATOM 1364 C CA . LEU A 1 173 ? 21.046 -1.535 -13.323 1.00 84.25 173 LEU A CA 1
ATOM 1365 C C . LEU A 1 173 ? 21.080 -0.800 -11.983 1.00 84.25 173 LEU A C 1
ATOM 1367 O O . LEU A 1 173 ? 20.076 -0.785 -11.276 1.00 84.25 173 LEU A O 1
ATOM 1371 N N . LYS A 1 174 ? 22.192 -0.131 -11.664 1.00 87.62 174 LYS A N 1
ATOM 1372 C CA . LYS A 1 174 ? 22.324 0.664 -10.440 1.00 87.62 174 LYS A CA 1
ATOM 1373 C C . LYS A 1 174 ? 21.340 1.839 -10.394 1.00 87.62 174 LYS A C 1
ATOM 1375 O O . LYS A 1 174 ? 20.695 2.039 -9.369 1.00 87.62 174 LYS A O 1
ATOM 1380 N N . LEU A 1 175 ? 21.188 2.583 -11.493 1.00 86.31 175 LEU A N 1
ATOM 1381 C CA . LEU A 1 175 ? 20.191 3.658 -11.589 1.00 86.31 175 LEU A CA 1
ATOM 1382 C C . LEU A 1 175 ? 18.769 3.110 -11.449 1.00 86.31 175 LEU A C 1
ATOM 1384 O O . LEU A 1 175 ? 17.966 3.646 -10.692 1.00 86.31 175 LEU A O 1
ATOM 1388 N N . THR A 1 176 ? 18.471 2.006 -12.135 1.00 85.69 176 THR A N 1
ATOM 1389 C CA . THR A 1 176 ? 17.155 1.355 -12.068 1.00 85.69 176 THR A CA 1
ATOM 1390 C C . THR A 1 176 ? 16.831 0.897 -10.645 1.00 85.69 176 THR A C 1
ATOM 1392 O O . THR A 1 176 ? 15.714 1.087 -10.172 1.00 85.69 176 THR A O 1
ATOM 1395 N N . LEU A 1 177 ? 17.815 0.341 -9.936 1.00 86.69 177 LEU A N 1
ATOM 1396 C CA . LEU A 1 177 ? 17.686 -0.062 -8.539 1.00 86.69 177 LEU A CA 1
ATOM 1397 C C . LEU A 1 177 ? 17.359 1.129 -7.630 1.00 86.69 177 LEU A C 1
ATOM 1399 O O . LEU A 1 177 ? 16.490 1.022 -6.768 1.00 86.69 177 LEU A O 1
ATOM 1403 N N . GLU A 1 178 ? 18.035 2.262 -7.818 1.00 86.44 178 GLU A N 1
ATOM 1404 C CA . GLU A 1 178 ? 17.766 3.479 -7.050 1.00 86.44 178 GLU A CA 1
ATOM 1405 C C . GLU A 1 178 ? 16.340 3.996 -7.292 1.00 86.44 178 GLU A C 1
ATOM 1407 O O . GLU A 1 178 ? 15.639 4.358 -6.345 1.00 86.44 178 GLU A O 1
ATOM 1412 N N . LEU A 1 179 ? 15.885 3.985 -8.548 1.00 85.69 179 LEU A N 1
ATOM 1413 C CA . LEU A 1 179 ? 14.520 4.371 -8.911 1.00 85.69 179 LEU A CA 1
ATOM 1414 C C . LEU A 1 179 ? 13.477 3.438 -8.288 1.00 85.69 179 LEU A C 1
ATOM 1416 O O . LEU A 1 179 ? 12.512 3.911 -7.685 1.00 85.69 179 LEU A O 1
ATOM 1420 N N . LEU A 1 180 ? 13.701 2.124 -8.355 1.00 85.12 180 LEU A N 1
ATOM 1421 C CA . LEU A 1 180 ? 12.819 1.138 -7.736 1.00 85.12 180 LEU A CA 1
ATOM 1422 C C . LEU A 1 180 ? 12.738 1.336 -6.220 1.00 85.12 180 LEU A C 1
ATOM 1424 O O . LEU A 1 180 ? 11.633 1.385 -5.680 1.00 85.12 180 LEU A O 1
ATOM 1428 N N . LYS A 1 181 ? 13.872 1.549 -5.540 1.00 87.00 181 LYS A N 1
ATOM 1429 C CA . LYS A 1 181 ? 13.902 1.855 -4.098 1.00 87.00 181 LYS A CA 1
ATOM 1430 C C . LYS A 1 181 ? 13.072 3.091 -3.757 1.00 87.00 181 LYS A C 1
ATOM 1432 O O . LYS A 1 181 ? 12.205 3.006 -2.891 1.00 87.00 181 LYS A O 1
ATOM 1437 N N . LYS A 1 182 ? 13.240 4.187 -4.502 1.00 85.88 182 LYS A N 1
ATOM 1438 C CA . LYS A 1 182 ? 12.418 5.398 -4.330 1.00 85.88 182 LYS A CA 1
ATOM 1439 C C . LYS A 1 182 ? 10.931 5.121 -4.555 1.00 85.88 182 LYS A C 1
ATOM 1441 O O . LYS A 1 182 ? 10.101 5.596 -3.788 1.00 85.88 182 LYS A O 1
ATOM 1446 N N . SER A 1 183 ? 10.572 4.335 -5.571 1.00 81.94 183 SER A N 1
ATOM 1447 C CA . SER A 1 183 ? 9.165 3.994 -5.831 1.00 81.94 183 SER A CA 1
ATOM 1448 C C . SER A 1 183 ? 8.543 3.141 -4.717 1.00 81.94 183 SER A C 1
ATOM 1450 O O . SER A 1 183 ? 7.382 3.350 -4.362 1.00 81.94 183 SER A O 1
ATOM 1452 N N . MET A 1 184 ? 9.323 2.244 -4.104 1.00 82.44 184 MET A N 1
ATOM 1453 C CA . MET A 1 184 ? 8.890 1.479 -2.933 1.00 82.44 184 MET A CA 1
ATOM 1454 C C . MET A 1 184 ? 8.696 2.381 -1.711 1.00 82.44 184 MET A C 1
ATOM 1456 O O . MET A 1 184 ? 7.699 2.242 -1.011 1.00 82.44 184 MET A O 1
ATOM 1460 N N . GLU A 1 185 ? 9.606 3.326 -1.460 1.00 85.25 185 GLU A N 1
ATOM 1461 C CA . GLU A 1 185 ? 9.460 4.309 -0.376 1.00 85.25 185 GLU A CA 1
ATOM 1462 C C . GLU A 1 185 ? 8.210 5.175 -0.556 1.00 85.25 185 GLU A C 1
ATOM 1464 O O . GLU A 1 185 ? 7.436 5.336 0.384 1.00 85.25 185 GLU A O 1
ATOM 1469 N N . ILE A 1 186 ? 7.964 5.670 -1.773 1.00 84.75 186 ILE A N 1
ATOM 1470 C CA . ILE A 1 186 ? 6.753 6.439 -2.090 1.00 84.75 186 ILE A CA 1
ATOM 1471 C C . ILE A 1 186 ? 5.499 5.596 -1.844 1.00 84.75 186 ILE A C 1
ATOM 1473 O O . ILE A 1 186 ? 4.548 6.093 -1.247 1.00 84.75 186 ILE A O 1
ATOM 1477 N N . SER A 1 187 ? 5.501 4.327 -2.259 1.00 82.75 187 SER A N 1
ATOM 1478 C CA . SER A 1 187 ? 4.358 3.426 -2.055 1.00 82.75 187 SER A CA 1
ATOM 1479 C C . SER A 1 187 ? 4.082 3.192 -0.565 1.00 82.75 187 SER A C 1
ATOM 1481 O O . SER A 1 187 ? 2.937 3.297 -0.138 1.00 82.75 187 SER A O 1
ATOM 1483 N N . LYS A 1 188 ? 5.128 2.982 0.247 1.00 84.88 188 LYS A N 1
ATOM 1484 C CA . LYS A 1 188 ? 5.004 2.868 1.712 1.00 84.88 188 LYS A CA 1
ATOM 1485 C C . LYS A 1 188 ? 4.439 4.137 2.343 1.00 84.88 188 LYS A C 1
ATOM 1487 O O . LYS A 1 188 ? 3.590 4.064 3.221 1.00 84.88 188 LYS A O 1
ATOM 1492 N N . ILE A 1 189 ? 4.895 5.309 1.901 1.00 85.50 189 ILE A N 1
ATOM 1493 C CA . ILE A 1 189 ? 4.370 6.587 2.400 1.00 85.50 189 ILE A CA 1
ATOM 1494 C C . ILE A 1 189 ? 2.893 6.735 2.030 1.00 85.50 189 ILE A C 1
ATOM 1496 O O . ILE A 1 189 ? 2.107 7.158 2.869 1.00 85.50 189 ILE A O 1
ATOM 1500 N N . GLN A 1 190 ? 2.500 6.378 0.806 1.00 83.69 190 GLN A N 1
ATOM 1501 C CA . GLN A 1 190 ? 1.096 6.421 0.388 1.00 83.69 190 GLN A CA 1
ATOM 1502 C C . GLN A 1 190 ? 0.216 5.506 1.245 1.00 83.69 190 GLN A C 1
ATOM 1504 O O . GLN A 1 190 ? -0.857 5.929 1.663 1.00 83.69 190 GLN A O 1
ATOM 1509 N N . GLU A 1 191 ? 0.679 4.293 1.547 1.00 82.94 191 GLU A N 1
ATOM 1510 C CA . GLU A 1 191 ? -0.017 3.361 2.438 1.00 82.94 191 GLU A CA 1
ATOM 1511 C C . GLU A 1 191 ? -0.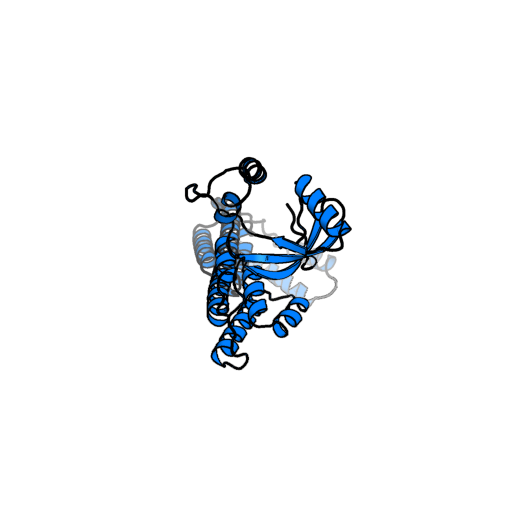178 3.942 3.850 1.00 82.94 191 GLU A C 1
ATOM 1513 O O . GLU A 1 191 ? -1.295 4.017 4.359 1.00 82.94 191 GLU A O 1
ATOM 1518 N N . LEU A 1 192 ? 0.900 4.475 4.435 1.00 83.31 192 LEU A N 1
ATOM 1519 C CA . LEU A 1 192 ? 0.851 5.132 5.745 1.00 83.31 192 LEU A CA 1
ATOM 1520 C C . LEU A 1 192 ? -0.103 6.334 5.763 1.00 83.31 192 LEU A C 1
ATOM 1522 O O . LEU A 1 192 ? -0.842 6.515 6.727 1.00 83.31 192 LEU A O 1
ATOM 1526 N N . VAL A 1 193 ? -0.115 7.148 4.703 1.00 84.75 193 VAL A N 1
ATOM 1527 C CA . VAL A 1 193 ? -1.035 8.290 4.587 1.00 84.75 193 VAL A CA 1
ATOM 1528 C C . VAL A 1 193 ? -2.487 7.809 4.571 1.00 84.75 193 VAL A C 1
ATOM 1530 O O . VAL A 1 193 ? -3.300 8.315 5.346 1.00 84.75 193 VAL A O 1
ATOM 1533 N N . LEU A 1 194 ? -2.804 6.790 3.767 1.00 81.19 194 LEU A N 1
ATOM 1534 C CA . LEU A 1 194 ? -4.148 6.209 3.709 1.00 81.19 194 LEU A CA 1
ATOM 1535 C C . LEU A 1 194 ? -4.592 5.645 5.066 1.00 81.19 194 LEU A C 1
ATOM 1537 O O . LEU A 1 194 ? -5.732 5.863 5.480 1.00 81.19 194 LEU A O 1
ATOM 1541 N N . GLU A 1 195 ? -3.696 4.965 5.785 1.00 79.69 195 GLU A N 1
ATOM 1542 C CA . GLU A 1 195 ? -3.979 4.487 7.140 1.00 79.69 195 GLU A CA 1
ATOM 1543 C C . GLU A 1 195 ? -4.249 5.639 8.113 1.00 79.69 195 GLU A C 1
ATOM 1545 O O . GLU A 1 195 ? -5.185 5.566 8.915 1.00 79.69 195 GLU A O 1
ATOM 1550 N N . THR A 1 196 ? -3.460 6.716 8.056 1.00 80.62 196 THR A N 1
ATOM 1551 C CA . THR A 1 196 ? -3.675 7.881 8.925 1.00 80.62 196 THR A CA 1
ATOM 1552 C C . THR A 1 196 ? -4.997 8.582 8.633 1.00 80.62 196 THR A C 1
ATOM 1554 O O . THR A 1 196 ? -5.740 8.862 9.573 1.00 80.62 196 THR A O 1
ATOM 1557 N N . ASP A 1 197 ? -5.352 8.770 7.360 1.00 83.00 197 ASP A N 1
ATOM 1558 C CA . ASP A 1 197 ? -6.620 9.383 6.959 1.00 83.00 197 ASP A CA 1
ATOM 1559 C C . ASP A 1 197 ? -7.818 8.552 7.445 1.00 83.00 197 ASP A C 1
ATOM 1561 O O . ASP A 1 197 ? -8.788 9.094 7.987 1.00 83.00 197 ASP A O 1
ATOM 1565 N N . ALA A 1 198 ? -7.732 7.221 7.334 1.00 81.56 198 ALA A N 1
ATOM 1566 C CA . ALA A 1 198 ? -8.754 6.310 7.840 1.00 81.56 198 ALA A CA 1
ATOM 1567 C C . ALA A 1 198 ? -8.922 6.413 9.369 1.00 81.56 198 ALA A C 1
ATOM 1569 O O . ALA A 1 198 ? -10.052 6.498 9.864 1.00 81.56 198 ALA A O 1
ATOM 1570 N N . LYS A 1 199 ? -7.814 6.467 10.125 1.00 79.69 199 LYS A N 1
ATOM 1571 C CA . LYS A 1 199 ? -7.837 6.652 11.588 1.00 79.69 199 LYS A CA 1
ATOM 1572 C C . LYS A 1 199 ? -8.435 8.002 11.979 1.00 79.69 199 LYS A C 1
ATOM 1574 O O . LYS A 1 199 ? -9.266 8.068 12.889 1.00 79.69 199 LYS A O 1
ATOM 1579 N N . THR A 1 200 ? -8.062 9.078 11.287 1.00 82.50 200 THR A N 1
ATOM 1580 C CA . THR A 1 200 ? -8.603 10.416 11.545 1.00 82.50 200 THR A CA 1
ATOM 1581 C C . THR A 1 200 ? -10.109 10.452 11.298 1.00 82.50 200 THR A C 1
ATOM 1583 O O . THR A 1 200 ? -10.850 10.898 12.178 1.00 82.50 200 THR A O 1
ATOM 1586 N N . ALA A 1 201 ? -10.582 9.902 10.177 1.00 84.56 201 ALA A N 1
ATOM 1587 C CA . ALA A 1 201 ? -12.008 9.814 9.866 1.00 84.56 201 ALA A CA 1
ATOM 1588 C C . ALA A 1 201 ? -12.794 9.019 10.923 1.00 84.56 201 ALA A C 1
ATOM 1590 O O . ALA A 1 201 ? -13.895 9.407 11.311 1.00 84.56 201 ALA A O 1
ATOM 1591 N N . LEU A 1 202 ? -12.227 7.924 11.428 1.00 83.25 202 LEU A N 1
ATOM 1592 C CA . LEU A 1 202 ? -12.844 7.110 12.474 1.00 83.25 202 LEU A CA 1
ATOM 1593 C C . LEU A 1 202 ? -12.911 7.848 13.821 1.00 83.25 202 LEU A C 1
ATOM 1595 O O . LEU A 1 202 ? -13.958 7.846 14.469 1.00 83.25 202 LEU A O 1
ATOM 1599 N N . SER A 1 203 ? -11.849 8.559 14.209 1.00 82.00 203 SER A N 1
ATOM 1600 C CA . SER A 1 203 ? -11.867 9.394 15.419 1.00 82.00 203 SER A CA 1
ATOM 1601 C C . SER A 1 203 ? -12.891 10.536 15.335 1.00 82.00 203 SER A C 1
ATOM 1603 O O . SER A 1 203 ? -13.551 10.845 16.328 1.00 82.00 203 SER A O 1
ATOM 1605 N N . ALA A 1 204 ? -13.089 11.113 14.142 1.00 85.88 204 ALA A N 1
ATOM 1606 C CA . ALA A 1 204 ? -14.113 12.125 13.898 1.00 85.88 204 ALA A CA 1
ATOM 1607 C C . ALA A 1 204 ? -15.530 11.550 14.060 1.00 85.88 204 ALA A C 1
ATOM 1609 O O . ALA A 1 204 ? -16.330 12.127 14.786 1.00 85.88 204 ALA A O 1
ATOM 1610 N N . LYS A 1 205 ? -15.808 10.357 13.512 1.00 86.19 205 LYS A N 1
ATOM 1611 C CA . LYS A 1 205 ? -17.110 9.681 13.683 1.00 86.19 205 LYS A CA 1
ATOM 1612 C C . LYS A 1 205 ? -17.478 9.464 15.151 1.00 86.19 205 LYS A C 1
ATOM 1614 O O . LYS A 1 205 ? -18.627 9.679 15.532 1.00 86.19 205 LYS A O 1
ATOM 1619 N N . PHE A 1 206 ? -16.526 9.036 15.983 1.00 84.38 206 PHE A N 1
ATOM 1620 C CA . PHE A 1 206 ? -16.778 8.893 17.419 1.00 84.38 206 PHE A CA 1
ATOM 1621 C C . PHE A 1 206 ? -17.029 10.242 18.087 1.00 84.38 206 PHE A C 1
ATOM 1623 O O . PHE A 1 206 ? -17.904 10.338 18.944 1.00 84.38 206 PHE A O 1
ATOM 1630 N N . ARG A 1 207 ? -16.317 11.295 17.674 1.00 83.94 207 ARG A N 1
ATOM 1631 C CA . ARG A 1 207 ? -16.552 12.652 18.173 1.00 83.94 207 ARG A CA 1
ATOM 1632 C C . ARG A 1 207 ? -17.959 13.142 17.836 1.00 83.94 207 ARG A C 1
ATOM 1634 O O . ARG A 1 207 ? -18.634 13.622 18.740 1.00 83.94 207 ARG A O 1
ATOM 1641 N N . ASP A 1 208 ? -18.410 12.939 16.602 1.00 85.88 208 ASP A N 1
ATOM 1642 C CA . ASP A 1 208 ? -19.747 13.327 16.137 1.00 85.88 208 ASP A CA 1
ATOM 1643 C C . ASP A 1 208 ? -20.848 12.588 16.911 1.00 85.88 208 ASP A C 1
ATOM 1645 O O . ASP A 1 208 ? -21.797 13.209 17.391 1.00 85.88 208 ASP A O 1
ATOM 1649 N N . LYS A 1 209 ? -20.692 11.269 17.121 1.00 80.56 209 LYS A N 1
ATOM 1650 C CA . LYS A 1 209 ? -21.608 10.474 17.964 1.00 80.56 209 LYS A CA 1
ATOM 1651 C C . LYS A 1 209 ? -21.691 11.019 19.395 1.00 80.56 209 LYS A C 1
ATOM 1653 O O . LYS A 1 209 ? -22.762 11.010 19.995 1.00 80.56 209 LYS A O 1
ATOM 1658 N N . LEU A 1 210 ? -20.571 11.489 19.948 1.00 79.81 210 LEU A N 1
ATOM 1659 C CA . LEU A 1 210 ? -20.532 12.048 21.300 1.00 79.81 210 LEU A CA 1
ATOM 1660 C C . LEU A 1 210 ? -21.216 13.409 21.375 1.00 79.81 210 LEU A C 1
ATOM 1662 O O . LEU A 1 210 ? -21.853 13.686 22.385 1.00 79.81 210 LEU A O 1
ATOM 1666 N N . GLU A 1 211 ? -21.118 14.249 20.338 1.00 75.94 211 GLU A N 1
ATOM 1667 C CA . GLU A 1 211 ? -21.739 15.581 20.338 1.00 75.94 211 GLU A CA 1
ATOM 1668 C C . GLU A 1 211 ? -23.256 15.523 20.533 1.00 75.94 211 GLU A C 1
ATOM 1670 O O . GLU A 1 211 ? -23.795 16.378 21.230 1.00 75.94 211 GLU A O 1
ATOM 1675 N N . GLY A 1 212 ? -23.918 14.484 20.011 1.00 72.19 212 GLY A N 1
ATOM 1676 C CA . GLY A 1 212 ? -25.357 14.273 20.188 1.00 72.19 212 GLY A CA 1
ATOM 1677 C C . GLY A 1 212 ? -25.789 13.959 21.627 1.00 72.19 212 GLY A C 1
ATOM 1678 O O . GLY A 1 212 ? -26.902 14.305 22.007 1.00 72.19 212 GLY A O 1
ATOM 1679 N N . ASN A 1 213 ? -24.909 13.360 22.438 1.00 68.62 213 ASN A N 1
ATOM 1680 C CA . ASN A 1 213 ? -25.227 12.871 23.789 1.00 68.62 213 ASN A CA 1
ATOM 1681 C C . ASN A 1 213 ? -24.427 13.576 24.903 1.00 68.62 213 ASN A C 1
ATOM 1683 O O . ASN A 1 213 ? -24.497 13.167 26.062 1.00 68.62 213 ASN A O 1
ATOM 1687 N N . LYS A 1 214 ? -23.666 14.635 24.583 1.00 66.44 214 LYS A N 1
ATOM 1688 C CA . LYS A 1 214 ? -22.751 15.334 25.512 1.00 66.44 214 LYS A CA 1
ATOM 1689 C C . LYS A 1 214 ? -23.404 15.742 26.836 1.00 66.44 214 LYS A C 1
ATOM 1691 O O . LYS A 1 214 ? -22.752 15.634 27.870 1.00 66.44 214 LYS A O 1
ATOM 1696 N N . ASP A 1 215 ? -24.666 16.164 26.808 1.00 69.12 215 ASP A N 1
ATOM 1697 C CA . ASP A 1 215 ? -25.372 16.671 27.992 1.00 69.12 215 ASP A CA 1
ATOM 1698 C C . ASP A 1 215 ? -25.848 15.561 28.947 1.00 69.12 215 ASP A C 1
ATOM 1700 O O . ASP A 1 215 ? -26.140 15.832 30.110 1.00 69.12 215 ASP A O 1
ATOM 1704 N N . GLN A 1 216 ? -25.906 14.307 28.483 1.00 71.94 216 GLN A N 1
ATOM 1705 C CA . GLN A 1 216 ? -26.372 13.154 29.268 1.00 71.94 216 GLN A CA 1
ATOM 1706 C C . GLN A 1 216 ? -25.218 12.299 29.816 1.00 71.94 216 GLN A C 1
ATOM 1708 O O . GLN A 1 216 ? -25.430 11.457 30.691 1.00 71.94 216 GLN A O 1
ATOM 1713 N N . ILE A 1 217 ? -23.988 12.508 29.331 1.00 78.12 217 ILE A N 1
ATOM 1714 C CA . ILE A 1 217 ? -22.823 11.711 29.728 1.00 78.12 217 ILE A CA 1
ATOM 1715 C C . ILE A 1 217 ? -22.166 12.316 30.984 1.00 78.12 217 ILE A C 1
ATOM 1717 O O . ILE A 1 217 ? -21.780 13.488 30.979 1.00 78.12 217 ILE A O 1
ATOM 1721 N N . PRO A 1 218 ? -21.937 11.527 32.052 1.00 82.12 218 PRO A N 1
ATOM 1722 C CA . PRO A 1 218 ? -21.199 11.992 33.224 1.00 82.12 218 PRO A CA 1
ATOM 1723 C C . PRO A 1 218 ? -19.780 12.476 32.875 1.00 82.12 218 PRO A C 1
ATOM 1725 O O . PRO A 1 218 ? -19.060 11.825 32.112 1.00 82.12 218 PRO A O 1
ATOM 1728 N N . LEU A 1 219 ? -19.323 13.570 33.502 1.00 81.12 219 LEU A N 1
ATOM 1729 C CA . LEU A 1 219 ? -18.026 14.201 33.192 1.00 81.12 219 LEU A CA 1
ATOM 1730 C C . LEU A 1 219 ? -16.827 13.236 33.248 1.00 81.12 219 LEU A C 1
ATOM 1732 O O . LEU A 1 219 ? -15.925 13.327 32.416 1.00 81.12 219 LEU A O 1
ATOM 1736 N N . HIS A 1 220 ? -16.812 12.305 34.205 1.00 83.12 220 HIS A N 1
ATOM 1737 C CA . HIS A 1 220 ? -15.735 11.318 34.338 1.00 83.12 220 HIS A CA 1
ATOM 1738 C C . HIS A 1 220 ? -15.648 10.382 33.118 1.00 83.12 220 HIS A C 1
ATOM 1740 O O . HIS A 1 220 ? -14.556 10.049 32.659 1.00 83.12 220 HIS A O 1
ATOM 1746 N N . VAL A 1 221 ? -16.795 9.998 32.549 1.00 83.62 221 VAL A N 1
ATOM 1747 C CA . VAL A 1 221 ? -16.860 9.118 31.375 1.00 83.62 221 VAL A CA 1
ATOM 1748 C C . VAL A 1 221 ? -16.388 9.865 30.128 1.00 83.62 221 VAL A C 1
ATOM 1750 O O . VAL A 1 221 ? -15.595 9.326 29.362 1.00 83.62 221 VAL A O 1
ATOM 1753 N N . LEU A 1 222 ? -16.768 11.138 29.963 1.00 82.50 222 LEU A N 1
ATOM 1754 C CA . LEU A 1 222 ? -16.268 11.976 28.864 1.00 82.50 222 LEU A CA 1
ATOM 1755 C C . LEU A 1 222 ? -14.744 12.134 28.893 1.00 82.50 222 LEU A C 1
ATOM 1757 O O . LEU A 1 222 ? -14.092 12.074 27.850 1.00 82.50 222 LEU A O 1
ATOM 1761 N N . GLN A 1 223 ? -14.152 12.328 30.073 1.00 85.69 223 GLN A N 1
ATOM 1762 C CA . GLN A 1 223 ? -12.694 12.396 30.210 1.00 85.69 223 GLN A CA 1
ATOM 1763 C C . GLN A 1 223 ? -12.026 11.078 29.807 1.00 85.69 223 GLN A C 1
ATOM 1765 O O . GLN A 1 223 ? -11.016 11.096 29.102 1.00 85.69 223 GLN A O 1
ATOM 1770 N N . PHE A 1 224 ? -12.608 9.943 30.201 1.00 86.56 224 PHE A N 1
ATOM 1771 C CA . PHE A 1 224 ? -12.110 8.625 29.817 1.00 86.56 224 PHE A CA 1
ATOM 1772 C C . PHE A 1 224 ? -12.197 8.401 28.303 1.00 86.56 224 PHE A C 1
ATOM 1774 O O . PHE A 1 224 ? -11.205 8.031 27.682 1.00 86.56 224 PHE A O 1
ATOM 1781 N N . ILE A 1 225 ? -13.341 8.710 27.691 1.00 86.06 225 ILE A N 1
ATOM 1782 C CA . ILE A 1 225 ? -13.555 8.584 26.244 1.00 86.06 225 ILE A CA 1
ATOM 1783 C C . ILE A 1 225 ? -12.544 9.429 25.463 1.00 86.06 225 ILE A C 1
ATOM 1785 O O . ILE A 1 225 ? -11.916 8.933 24.533 1.00 86.06 225 ILE A O 1
ATOM 1789 N N . ASN A 1 226 ? -12.318 10.683 25.863 1.00 85.81 226 ASN A N 1
ATOM 1790 C CA . ASN A 1 226 ? -11.324 11.543 25.215 1.00 85.81 226 ASN A CA 1
ATOM 1791 C C . ASN A 1 226 ? -9.890 11.005 25.361 1.00 85.81 226 ASN A C 1
ATOM 1793 O O . ASN A 1 226 ? -9.081 11.132 24.437 1.00 85.81 226 ASN A O 1
ATOM 1797 N N . LYS A 1 227 ? -9.573 10.382 26.503 1.00 86.50 227 LYS A N 1
ATOM 1798 C CA . LYS A 1 227 ? -8.276 9.741 26.742 1.00 86.50 227 LYS A CA 1
ATOM 1799 C C . LYS A 1 227 ? -8.086 8.521 25.840 1.00 86.50 227 LYS A C 1
ATOM 1801 O O . LYS A 1 227 ? -7.022 8.383 25.243 1.00 86.50 227 LYS A O 1
ATOM 1806 N N . GLU A 1 228 ? -9.103 7.675 25.707 1.00 86.12 228 GLU A N 1
ATOM 1807 C CA . GLU A 1 228 ? -9.056 6.510 24.816 1.00 86.12 228 GLU A CA 1
ATOM 1808 C C . GLU A 1 228 ? -9.052 6.907 23.334 1.00 86.12 228 GLU A C 1
ATOM 1810 O O . GLU A 1 228 ? -8.293 6.335 22.560 1.00 86.12 228 GLU A O 1
ATOM 1815 N N . LEU A 1 229 ? -9.779 7.958 22.936 1.00 85.69 229 LEU A N 1
ATOM 1816 C CA . LEU A 1 229 ? -9.700 8.513 21.577 1.00 85.69 229 LEU A CA 1
ATOM 1817 C C . LEU A 1 229 ? -8.294 9.019 21.237 1.00 85.69 229 LEU A C 1
ATOM 1819 O O . LEU A 1 229 ? -7.801 8.785 20.135 1.00 85.69 229 LEU A O 1
ATOM 1823 N N . SER A 1 230 ? -7.629 9.675 22.192 1.00 84.31 230 SER A N 1
ATOM 1824 C CA . SER A 1 230 ? -6.241 10.126 22.023 1.00 84.31 230 SER A CA 1
ATOM 1825 C C . SER A 1 230 ? -5.274 8.951 21.856 1.00 84.31 230 SER A C 1
ATOM 1827 O O . SER A 1 230 ? -4.358 9.016 21.040 1.00 84.31 230 SER A O 1
ATOM 1829 N N . LYS A 1 231 ? -5.481 7.857 22.600 1.00 83.75 231 LYS A N 1
ATOM 1830 C CA . LYS A 1 231 ? -4.671 6.636 22.470 1.00 83.75 231 LYS A CA 1
ATOM 1831 C C . LYS A 1 231 ? -4.931 5.903 21.157 1.00 83.75 231 LYS A C 1
ATOM 1833 O O . LYS A 1 231 ? -3.985 5.438 20.532 1.00 83.75 231 LYS A O 1
ATOM 1838 N N . LEU A 1 232 ? -6.184 5.845 20.703 1.00 83.31 232 LEU A N 1
ATOM 1839 C CA . LEU A 1 232 ? -6.562 5.190 19.450 1.00 83.31 232 LEU A CA 1
ATOM 1840 C C . LEU A 1 232 ? -5.832 5.799 18.242 1.00 83.31 232 LEU A C 1
ATOM 1842 O O . LEU A 1 232 ? -5.458 5.074 17.326 1.00 83.31 232 LEU A O 1
ATOM 1846 N N . GLN A 1 233 ? -5.567 7.110 18.261 1.00 79.56 233 GLN A N 1
ATOM 1847 C CA . GLN A 1 233 ? -4.766 7.778 17.226 1.00 79.56 233 GLN A CA 1
ATOM 1848 C C . GLN A 1 233 ? -3.279 7.388 17.249 1.00 79.56 233 GLN A C 1
ATOM 1850 O O . GLN A 1 233 ? -2.614 7.491 16.220 1.00 79.56 233 GLN A O 1
ATOM 1855 N N . GLN A 1 234 ? -2.752 6.954 18.397 1.00 79.75 234 GLN A N 1
ATOM 1856 C CA . GLN A 1 234 ? -1.351 6.549 18.549 1.00 79.75 234 GLN A CA 1
ATOM 1857 C C . GLN A 1 234 ? -1.115 5.085 18.173 1.00 79.75 234 GLN A C 1
ATOM 1859 O O . GLN A 1 234 ? -0.005 4.738 17.777 1.00 79.75 234 GLN A O 1
ATOM 1864 N N . PHE A 1 235 ? -2.132 4.228 18.290 1.00 80.75 235 PHE A N 1
ATOM 1865 C CA . PHE A 1 235 ? -1.994 2.812 17.967 1.00 80.75 235 PHE A CA 1
ATOM 1866 C C . PHE A 1 235 ? -1.958 2.549 16.454 1.00 80.75 235 PHE A C 1
ATOM 1868 O O . PHE A 1 235 ? -2.553 3.263 15.638 1.00 80.75 235 PHE A O 1
ATOM 1875 N N . GLU A 1 236 ? -1.244 1.493 16.064 1.00 76.50 236 GLU A N 1
ATOM 1876 C CA . GLU A 1 236 ? -1.276 0.962 14.700 1.00 76.50 236 GLU A CA 1
ATOM 1877 C C . GLU A 1 236 ? -2.629 0.290 14.429 1.00 76.50 236 GLU A C 1
ATOM 1879 O O . GLU A 1 236 ? -3.183 -0.366 15.308 1.00 76.50 236 GLU A O 1
ATOM 1884 N N . ALA A 1 237 ? -3.184 0.457 13.221 1.00 72.50 237 ALA A N 1
ATOM 1885 C CA . ALA A 1 237 ? -4.515 -0.073 12.889 1.00 72.50 237 ALA A CA 1
ATOM 1886 C C . ALA A 1 237 ? -4.557 -1.614 12.894 1.00 72.50 237 ALA A C 1
ATOM 1888 O O . ALA A 1 237 ? -5.622 -2.207 13.037 1.00 72.50 237 ALA A O 1
ATOM 1889 N N . SER A 1 238 ? -3.393 -2.249 12.752 1.00 74.56 238 SER A N 1
ATOM 1890 C CA . SER A 1 238 ? -3.177 -3.695 12.800 1.00 74.56 238 SER A CA 1
ATOM 1891 C C . SER A 1 238 ? -3.022 -4.249 14.222 1.00 74.56 238 SER A C 1
ATOM 1893 O O . SER A 1 238 ? -2.997 -5.469 14.393 1.00 74.56 238 SER A O 1
ATOM 1895 N N . SER A 1 239 ? -2.910 -3.388 15.240 1.00 83.69 239 SER A N 1
ATOM 1896 C CA . SER A 1 239 ? -2.681 -3.807 16.624 1.00 83.69 239 SER A CA 1
ATOM 1897 C C . SER A 1 239 ? -3.955 -4.361 17.261 1.00 83.69 239 SER A C 1
ATOM 1899 O O . SER A 1 239 ? -5.057 -3.854 17.040 1.00 83.69 239 SER A O 1
ATOM 1901 N N . ILE A 1 240 ? -3.811 -5.365 18.125 1.00 84.06 240 ILE A N 1
ATOM 1902 C CA . ILE A 1 240 ? -4.942 -5.950 18.867 1.00 84.06 240 ILE A CA 1
ATOM 1903 C C . ILE A 1 240 ? -5.556 -4.892 19.800 1.00 84.06 240 ILE A C 1
ATOM 1905 O O . ILE A 1 240 ? -6.776 -4.753 19.875 1.00 84.06 240 ILE A O 1
ATOM 1909 N N . GLU A 1 241 ? -4.718 -4.058 20.411 1.00 84.44 241 GLU A N 1
ATOM 1910 C CA . GLU A 1 241 ? -5.095 -2.958 21.300 1.00 84.44 241 GLU A CA 1
ATOM 1911 C C . GLU A 1 241 ? -5.944 -1.893 20.592 1.00 84.44 241 GLU A C 1
ATOM 1913 O O . GLU A 1 241 ? -6.833 -1.295 21.205 1.00 84.44 241 GLU A O 1
ATOM 1918 N N . PHE A 1 242 ? -5.712 -1.662 19.293 1.00 85.19 242 PHE A N 1
ATOM 1919 C CA . PHE A 1 242 ? -6.541 -0.758 18.492 1.00 85.19 242 PHE A CA 1
ATOM 1920 C C . PHE A 1 242 ? -7.968 -1.298 18.382 1.00 85.19 242 PHE A C 1
ATOM 1922 O O . PHE A 1 242 ? -8.926 -0.559 18.612 1.00 85.19 242 PHE A O 1
ATOM 1929 N N . ASN A 1 243 ? -8.112 -2.593 18.093 1.00 85.81 243 ASN A N 1
ATOM 1930 C CA . ASN A 1 243 ? -9.414 -3.239 17.966 1.00 85.81 243 ASN A CA 1
ATOM 1931 C C . ASN A 1 243 ? -10.172 -3.271 19.305 1.00 85.81 243 ASN A C 1
ATOM 1933 O O . ASN A 1 243 ? -11.365 -2.980 19.353 1.00 85.81 243 ASN A O 1
ATOM 1937 N N . GLU A 1 244 ? -9.482 -3.563 20.410 1.00 86.75 244 GLU A N 1
ATOM 1938 C CA . GLU A 1 244 ? -10.074 -3.523 21.753 1.00 86.75 244 GLU A CA 1
ATOM 1939 C C . GLU A 1 244 ? -10.553 -2.114 22.129 1.00 86.75 244 GLU A C 1
ATOM 1941 O O . GLU A 1 244 ? -11.697 -1.940 22.558 1.00 86.75 244 GLU A O 1
ATOM 1946 N N . THR A 1 245 ? -9.714 -1.096 21.907 1.00 85.88 245 THR A N 1
ATOM 1947 C CA . THR A 1 245 ? -10.049 0.307 22.202 1.00 85.88 245 THR A CA 1
ATOM 1948 C C . THR A 1 245 ? -11.212 0.790 21.334 1.00 85.88 245 THR A C 1
ATOM 1950 O O . THR A 1 245 ? -12.118 1.461 21.828 1.00 85.88 245 THR A O 1
ATOM 1953 N N . HIS A 1 246 ? -11.222 0.414 20.052 1.00 86.94 246 HIS A N 1
ATOM 1954 C CA . HIS A 1 246 ? -12.319 0.690 19.129 1.00 86.94 246 HIS A CA 1
ATOM 1955 C C . HIS A 1 246 ? -13.642 0.093 19.621 1.00 86.94 246 HIS A C 1
ATOM 1957 O O . HIS A 1 246 ? -14.641 0.805 19.698 1.00 86.94 246 HIS A O 1
ATOM 1963 N N . ASN A 1 247 ? -13.650 -1.189 19.996 1.00 88.44 247 ASN A N 1
ATOM 1964 C CA . ASN A 1 247 ? -14.856 -1.868 20.474 1.00 88.44 247 ASN A CA 1
ATOM 1965 C C . ASN A 1 247 ? -15.377 -1.248 21.772 1.00 88.44 247 ASN A C 1
ATOM 1967 O O . ASN A 1 247 ? -16.579 -1.036 21.922 1.00 88.44 247 ASN A O 1
ATOM 1971 N N . TYR A 1 248 ? -14.473 -0.900 22.689 1.00 87.38 248 TYR A N 1
ATOM 1972 C CA . TYR A 1 248 ? -14.841 -0.229 23.928 1.00 87.38 248 TYR A CA 1
ATOM 1973 C C . TYR A 1 248 ? -15.444 1.163 23.675 1.00 87.38 248 TYR A C 1
ATOM 1975 O O . TYR A 1 248 ? -16.469 1.511 24.262 1.00 87.38 248 TYR A O 1
ATOM 1983 N N . LEU A 1 249 ? -14.855 1.949 22.766 1.00 86.62 249 LEU A N 1
ATOM 1984 C CA . LEU A 1 249 ? -15.403 3.244 22.351 1.00 86.62 249 LEU A CA 1
ATOM 1985 C C . LEU A 1 249 ? -16.765 3.102 21.660 1.00 86.62 249 LEU A C 1
ATOM 1987 O O . LEU A 1 249 ? -17.659 3.916 21.900 1.00 86.62 249 LEU A O 1
ATOM 1991 N N . ASP A 1 250 ? -16.960 2.069 20.842 1.00 88.19 250 ASP A N 1
ATOM 1992 C CA . ASP A 1 250 ? -18.245 1.826 20.189 1.00 88.19 250 ASP A CA 1
ATOM 1993 C C . ASP A 1 250 ? -19.331 1.449 21.206 1.00 88.19 250 ASP A C 1
ATOM 1995 O O . ASP A 1 250 ? -20.419 2.018 21.174 1.00 88.19 250 ASP A O 1
ATOM 1999 N N . TRP A 1 251 ? -19.022 0.617 22.206 1.00 87.38 251 TRP A N 1
ATOM 2000 C CA . TRP A 1 251 ? -19.948 0.345 23.313 1.00 87.38 251 TRP A CA 1
ATOM 2001 C C . TRP A 1 251 ? -20.278 1.591 24.128 1.00 87.38 251 TRP A C 1
ATOM 2003 O O . TRP A 1 251 ? -21.450 1.862 24.391 1.00 87.38 251 TRP A O 1
ATOM 2013 N N . LEU A 1 252 ? -19.270 2.383 24.500 1.00 84.88 252 LEU A N 1
ATOM 2014 C CA . LEU A 1 252 ? -19.500 3.610 25.261 1.00 84.88 252 LEU A CA 1
ATOM 2015 C C . LEU A 1 252 ? -20.333 4.639 24.490 1.00 84.88 252 LEU A C 1
ATOM 2017 O O . LEU A 1 252 ? -21.092 5.386 25.105 1.00 84.88 252 LEU A O 1
ATOM 2021 N N . THR A 1 253 ? -20.209 4.684 23.164 1.00 83.12 253 THR A N 1
ATOM 2022 C CA . THR A 1 253 ? -20.996 5.598 22.321 1.00 83.12 253 THR A CA 1
ATOM 2023 C C . THR A 1 253 ? -22.377 5.056 21.957 1.00 83.12 253 THR A C 1
ATOM 2025 O O . THR A 1 253 ? -23.264 5.852 21.661 1.00 83.12 253 THR A O 1
ATOM 2028 N N . ALA A 1 254 ? -22.588 3.738 22.012 1.00 84.44 254 ALA A N 1
ATOM 2029 C CA . ALA A 1 254 ? -23.884 3.102 21.770 1.00 84.44 254 ALA A CA 1
ATOM 2030 C C . ALA A 1 254 ? -24.827 3.136 22.986 1.00 84.44 254 ALA A C 1
ATOM 2032 O O . ALA A 1 254 ? -26.033 2.940 22.830 1.00 84.44 254 ALA A O 1
ATOM 2033 N N . LEU A 1 255 ? -24.301 3.366 24.193 1.00 82.69 255 LEU A N 1
ATOM 2034 C CA . LEU A 1 255 ? -25.108 3.393 25.411 1.00 82.69 255 LEU A CA 1
ATOM 2035 C C . LEU A 1 255 ? -26.046 4.619 25.451 1.00 82.69 255 LEU A C 1
ATOM 2037 O O . LEU A 1 255 ? -25.588 5.750 25.262 1.00 82.69 255 LEU A O 1
ATOM 2041 N N . PRO A 1 256 ? -27.348 4.425 25.744 1.00 79.00 256 PRO A N 1
ATOM 2042 C CA . PRO A 1 256 ? -28.300 5.512 25.936 1.00 79.00 256 PRO A CA 1
ATOM 2043 C C . PRO A 1 256 ? -28.111 6.129 27.330 1.00 79.00 256 PRO A C 1
ATOM 2045 O O . PRO A 1 256 ? -28.817 5.807 28.286 1.00 79.00 256 PRO A O 1
ATOM 2048 N N . TRP A 1 257 ? -27.099 6.985 27.467 1.00 79.56 257 TRP A N 1
ATOM 2049 C CA . TRP A 1 257 ? -26.788 7.670 28.722 1.00 79.56 257 TRP A CA 1
ATOM 2050 C C . TRP A 1 257 ? -27.997 8.457 29.230 1.00 79.56 257 TRP A C 1
ATOM 2052 O O . TRP A 1 257 ? -28.640 9.151 28.464 1.00 79.56 257 TRP A O 1
ATOM 2062 N N . GLY A 1 258 ? -28.331 8.356 30.516 1.00 71.44 258 GLY A N 1
ATOM 2063 C CA . GLY A 1 258 ? -29.428 9.140 31.100 1.00 71.44 258 GLY A CA 1
ATOM 2064 C C . GLY A 1 258 ? -30.847 8.656 30.774 1.00 71.44 258 GLY A C 1
ATOM 2065 O O . GLY A 1 258 ? -31.798 9.235 31.298 1.00 71.44 258 GLY A O 1
ATOM 2066 N N . ILE A 1 259 ? -31.013 7.595 29.976 1.00 72.69 259 ILE A N 1
ATOM 2067 C CA . ILE A 1 259 ? -32.310 6.944 29.759 1.00 72.69 259 ILE A CA 1
ATOM 2068 C C . ILE A 1 259 ? -32.382 5.721 30.667 1.00 72.69 259 ILE A C 1
ATOM 2070 O O . ILE A 1 259 ? -31.719 4.712 30.434 1.00 72.69 259 ILE A O 1
ATOM 2074 N N . TYR A 1 260 ? -33.212 5.819 31.698 1.00 72.06 260 TYR A N 1
ATOM 2075 C CA . TYR A 1 260 ? -33.509 4.716 32.602 1.00 72.06 260 TYR A CA 1
ATOM 2076 C C . TYR A 1 260 ? -34.970 4.318 32.417 1.00 72.06 260 TYR A C 1
ATOM 2078 O O . TYR A 1 260 ? -35.847 5.179 32.341 1.00 72.06 260 TYR A O 1
ATOM 2086 N N . SER A 1 261 ? -35.235 3.019 32.310 1.00 73.94 261 SER A N 1
ATOM 2087 C CA . SER A 1 261 ? -36.593 2.494 32.439 1.00 73.94 261 SER A CA 1
ATOM 2088 C C . SER A 1 261 ? -36.934 2.342 33.915 1.00 73.94 261 SER A C 1
ATOM 2090 O O . SER A 1 261 ? -36.076 1.909 34.684 1.00 73.94 261 SER A O 1
ATOM 2092 N N . ASP A 1 262 ? -38.185 2.601 34.290 1.00 71.50 262 ASP A N 1
ATOM 2093 C CA . ASP A 1 262 ? -38.673 2.230 35.617 1.00 71.50 262 ASP A CA 1
ATOM 2094 C C . ASP A 1 262 ? -38.520 0.715 35.816 1.00 71.50 262 ASP A C 1
ATOM 2096 O O . ASP A 1 262 ? -38.995 -0.095 35.013 1.00 71.50 262 ASP A O 1
ATOM 2100 N N . GLU A 1 263 ? -37.811 0.324 36.873 1.00 67.94 263 GLU A N 1
ATOM 2101 C CA . GLU A 1 263 ? -37.536 -1.078 37.168 1.00 67.94 263 GLU A CA 1
ATOM 2102 C C . GLU A 1 263 ? -38.821 -1.784 37.637 1.00 67.94 263 GLU A C 1
ATOM 2104 O O . GLU A 1 263 ? -39.402 -1.444 38.670 1.00 67.94 263 GLU A O 1
ATOM 2109 N N . ASN A 1 264 ? -39.277 -2.799 36.893 1.00 71.50 264 ASN A N 1
ATOM 2110 C CA . ASN A 1 264 ? -40.429 -3.617 37.280 1.00 71.50 264 ASN A CA 1
ATOM 2111 C C . ASN A 1 264 ? -39.966 -4.908 37.978 1.00 71.50 264 ASN A C 1
ATOM 2113 O O . ASN A 1 264 ? -39.584 -5.879 37.326 1.00 71.50 264 ASN A O 1
ATOM 2117 N N . PHE A 1 265 ? -40.024 -4.932 39.312 1.00 73.75 265 PHE A N 1
ATOM 2118 C CA . PHE A 1 265 ? -39.634 -6.086 40.138 1.00 73.75 265 PHE A CA 1
ATOM 2119 C C . PHE A 1 265 ? -40.797 -7.033 40.491 1.00 73.75 265 PHE A C 1
ATOM 2121 O O . PHE A 1 265 ? -40.807 -7.651 41.565 1.00 73.75 265 PHE A O 1
ATOM 2128 N N . ASP A 1 266 ? -41.812 -7.153 39.632 1.00 81.44 266 ASP A N 1
ATOM 2129 C CA . ASP A 1 266 ? -42.908 -8.088 39.879 1.00 81.44 266 ASP A CA 1
ATOM 2130 C C . ASP A 1 266 ? -42.508 -9.541 39.562 1.00 81.44 266 ASP A C 1
ATOM 2132 O O . ASP A 1 266 ? -42.543 -10.006 38.422 1.00 81.44 266 ASP A O 1
ATOM 2136 N N . VAL A 1 267 ? -42.162 -10.279 40.619 1.00 83.06 267 VAL A N 1
ATOM 2137 C CA . VAL A 1 267 ? -41.799 -11.705 40.575 1.00 83.06 267 VAL A CA 1
ATOM 2138 C C . VAL A 1 267 ? -42.922 -12.562 39.971 1.00 83.06 267 VAL A C 1
ATOM 2140 O O . VAL A 1 267 ? -42.640 -13.565 39.314 1.00 83.06 267 VAL A O 1
ATOM 2143 N N . PHE A 1 268 ? -44.195 -12.183 40.150 1.00 83.25 268 PHE A N 1
ATOM 2144 C CA . PHE A 1 268 ? -45.321 -12.952 39.613 1.00 83.25 268 PHE A CA 1
ATOM 2145 C C . PHE A 1 268 ? -45.450 -12.786 38.100 1.00 83.25 268 PHE A C 1
ATOM 2147 O O . PHE A 1 268 ? -45.614 -13.783 37.391 1.00 83.25 268 PHE A O 1
ATOM 2154 N N . GLN A 1 269 ? -45.334 -11.552 37.598 1.00 84.62 269 GLN A N 1
ATOM 2155 C CA . GLN A 1 269 ? -45.289 -11.303 36.156 1.00 84.62 269 GLN A CA 1
ATOM 2156 C C . GLN A 1 269 ? -44.054 -11.944 35.522 1.00 84.62 269 GLN A C 1
ATOM 2158 O O . GLN A 1 269 ? -44.184 -12.605 34.493 1.00 84.62 269 GLN A O 1
ATOM 2163 N N . ALA A 1 270 ? -42.889 -11.828 36.165 1.00 85.81 270 ALA A N 1
ATOM 2164 C CA . ALA A 1 270 ? -41.656 -12.436 35.681 1.00 85.81 270 ALA A CA 1
ATOM 2165 C C . ALA A 1 270 ? -41.792 -13.955 35.534 1.00 85.81 270 ALA A C 1
ATOM 2167 O O . ALA A 1 270 ? -41.468 -14.487 34.478 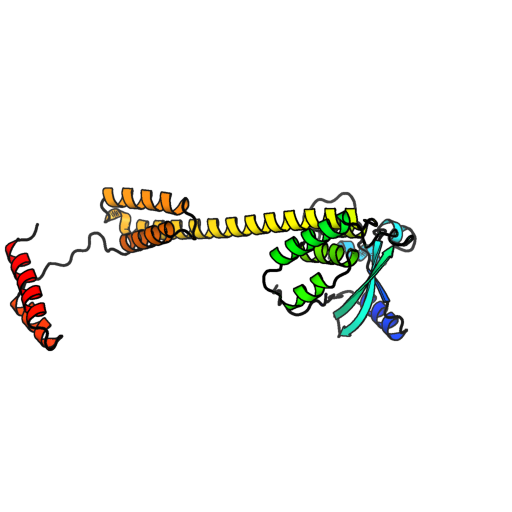1.00 85.81 270 ALA A O 1
ATOM 2168 N N . LYS A 1 271 ? -42.341 -14.650 36.543 1.00 86.44 271 LYS A N 1
ATOM 2169 C CA . LYS A 1 271 ? -42.567 -16.102 36.481 1.00 86.44 271 LYS A CA 1
ATOM 2170 C C . LYS A 1 271 ? -43.489 -16.487 35.326 1.00 86.44 271 LYS A C 1
ATOM 2172 O O . LYS A 1 271 ? -43.191 -17.431 34.603 1.00 86.44 271 LYS A O 1
ATOM 2177 N N . LYS A 1 272 ? -44.586 -15.745 35.144 1.00 88.88 272 LYS A N 1
ATOM 2178 C CA . LYS A 1 272 ? -45.555 -16.008 34.077 1.00 88.88 272 LYS A CA 1
ATOM 2179 C C . LYS A 1 272 ? -44.911 -15.902 32.691 1.00 88.88 272 LYS A C 1
ATOM 2181 O O . LYS A 1 272 ? -45.055 -16.823 31.899 1.00 88.88 272 LYS A O 1
ATOM 2186 N N . ILE A 1 273 ? -44.165 -14.828 32.438 1.00 88.00 273 ILE A N 1
ATOM 2187 C CA . ILE A 1 273 ? -43.469 -14.609 31.160 1.00 88.00 273 ILE A CA 1
ATOM 2188 C C . ILE A 1 273 ? -42.393 -15.683 30.939 1.00 88.00 273 ILE A C 1
ATOM 2190 O O . ILE A 1 273 ? -42.282 -16.240 29.853 1.00 88.00 273 ILE A O 1
ATOM 2194 N N . LEU A 1 274 ? -41.635 -16.044 31.981 1.00 86.19 274 LEU A N 1
ATOM 2195 C CA . LEU A 1 274 ? -40.598 -17.077 31.893 1.00 86.19 274 LEU A CA 1
ATOM 2196 C C . LEU A 1 274 ? -41.171 -18.463 31.567 1.00 86.19 274 LEU A C 1
ATOM 2198 O O . LEU A 1 274 ? -40.529 -19.246 30.868 1.00 86.19 274 LEU A O 1
ATOM 2202 N N . ASP A 1 275 ? -42.351 -18.778 32.099 1.00 86.75 275 ASP A N 1
ATOM 2203 C CA . ASP A 1 275 ? -43.056 -20.033 31.842 1.00 86.75 275 ASP A CA 1
ATOM 2204 C C . ASP A 1 275 ? -43.763 -20.058 30.479 1.00 86.75 275 ASP A C 1
ATOM 2206 O O . ASP A 1 275 ? -43.874 -21.136 29.894 1.00 86.75 275 ASP A O 1
ATOM 2210 N N . GLU A 1 276 ? -44.180 -18.900 29.956 1.00 89.00 276 GLU A N 1
ATOM 2211 C CA . GLU A 1 276 ? -44.767 -18.753 28.616 1.00 89.00 276 GLU A CA 1
ATOM 2212 C C . GLU A 1 276 ? -43.706 -18.794 27.501 1.00 89.00 276 GLU A C 1
ATOM 2214 O O . GLU A 1 276 ? -43.864 -19.551 26.542 1.00 89.00 276 GLU A O 1
ATOM 2219 N N . ASP A 1 277 ? -42.608 -18.043 27.636 1.00 85.06 277 ASP A N 1
ATOM 2220 C CA . ASP A 1 277 ? -41.598 -17.892 26.576 1.00 85.06 277 ASP A CA 1
ATOM 2221 C C . ASP A 1 277 ? -40.569 -19.035 26.544 1.00 85.06 277 ASP A C 1
ATOM 2223 O O . ASP A 1 277 ? -39.947 -19.290 25.511 1.00 85.06 277 ASP A O 1
ATOM 2227 N N . HIS A 1 278 ? -40.363 -19.735 27.666 1.00 83.44 278 HIS A N 1
ATOM 2228 C CA . HIS A 1 278 ? -39.320 -20.757 27.787 1.00 83.44 278 HIS A CA 1
ATOM 2229 C C . HIS A 1 278 ? -39.871 -22.052 28.390 1.00 83.44 278 HIS A C 1
ATOM 2231 O O . HIS A 1 278 ? -40.337 -22.086 29.528 1.00 83.44 278 HIS A O 1
ATOM 2237 N N . TYR A 1 279 ? -39.758 -23.165 27.662 1.00 78.50 279 TYR A N 1
ATOM 2238 C CA . TYR A 1 279 ? -40.172 -24.485 28.146 1.00 78.50 279 TYR A CA 1
ATOM 2239 C C . TYR A 1 279 ? -38.984 -25.235 28.780 1.00 78.50 279 TYR A C 1
ATOM 2241 O O . TYR A 1 279 ? -37.952 -25.424 28.138 1.00 78.50 279 TYR A O 1
ATOM 2249 N N . GLY A 1 280 ? -39.116 -25.681 30.035 1.00 80.62 280 GLY A N 1
ATOM 2250 C CA . GLY A 1 280 ? -38.039 -26.346 30.792 1.00 80.62 280 GLY A CA 1
ATOM 2251 C C . GLY A 1 280 ? -37.144 -25.393 31.605 1.00 80.62 280 GLY A C 1
ATOM 2252 O O . GLY A 1 280 ? -37.551 -24.276 31.911 1.00 80.62 280 GLY A O 1
ATOM 2253 N N . LEU A 1 281 ? -35.944 -25.853 31.992 1.00 83.38 281 LEU A N 1
ATOM 2254 C CA . LEU A 1 281 ? -34.930 -25.098 32.762 1.00 83.38 281 LEU A CA 1
ATOM 2255 C C . LEU A 1 281 ? -35.388 -24.594 34.150 1.00 83.38 281 LEU A C 1
ATOM 2257 O O . LEU A 1 281 ? -35.164 -23.434 34.494 1.00 83.38 281 LEU A O 1
ATOM 2261 N N . ALA A 1 282 ? -35.992 -25.467 34.965 1.00 84.12 282 ALA A N 1
ATOM 2262 C CA . ALA A 1 282 ? -36.476 -25.116 36.308 1.00 84.12 282 ALA A CA 1
ATOM 2263 C C . ALA A 1 282 ? -35.400 -24.427 37.174 1.00 84.12 282 ALA A C 1
ATOM 2265 O O . ALA A 1 282 ? -35.648 -23.347 37.705 1.00 84.12 282 ALA A O 1
ATOM 2266 N N . ASP A 1 283 ? -34.184 -24.977 37.200 1.00 84.81 283 ASP A N 1
ATOM 2267 C CA . ASP A 1 283 ? -33.072 -24.463 38.010 1.00 84.81 283 ASP A CA 1
ATOM 2268 C C . ASP A 1 283 ? -32.635 -23.041 37.601 1.00 84.81 283 ASP A C 1
ATOM 2270 O O . ASP A 1 283 ? -32.282 -22.212 38.440 1.00 84.81 283 ASP A O 1
ATOM 2274 N N . VAL A 1 284 ? -32.668 -22.725 36.299 1.00 86.94 284 VAL A N 1
ATOM 2275 C CA . VAL A 1 284 ? -32.294 -21.392 35.788 1.00 86.94 284 VAL A CA 1
ATOM 2276 C C . VAL A 1 284 ? -33.410 -20.391 36.063 1.00 86.94 284 VAL A C 1
ATOM 2278 O O . VAL A 1 284 ? -33.141 -19.254 36.453 1.00 86.94 284 VAL A O 1
ATOM 2281 N N . LYS A 1 285 ? -34.667 -20.820 35.907 1.00 87.31 285 LYS A N 1
ATOM 2282 C CA . LYS A 1 285 ? -35.842 -19.998 36.197 1.00 87.31 285 LYS A CA 1
ATOM 2283 C C . LYS A 1 285 ? -35.920 -19.619 37.670 1.00 87.31 285 LYS A C 1
ATOM 2285 O O . LYS A 1 285 ? -36.138 -18.448 37.971 1.00 87.31 285 LYS A O 1
ATOM 2290 N N . GLU A 1 286 ? -35.687 -20.566 38.577 1.00 86.88 286 GLU A N 1
ATOM 2291 C CA . GLU A 1 286 ? -35.614 -20.280 40.014 1.00 86.88 286 GLU A CA 1
ATOM 2292 C C . GLU A 1 286 ? -34.524 -19.255 40.321 1.00 86.88 286 GLU A C 1
ATOM 2294 O O . GLU A 1 286 ? -34.793 -18.285 41.021 1.00 86.88 286 GLU A O 1
ATOM 2299 N N . ARG A 1 287 ? -33.339 -19.373 39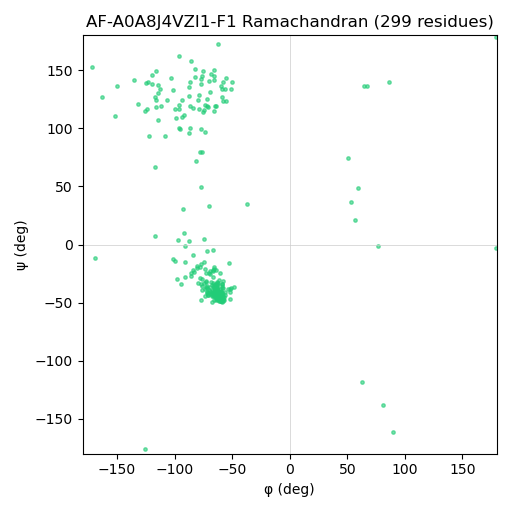.714 1.00 88.88 287 ARG A N 1
ATOM 2300 C CA . ARG A 1 287 ? -32.234 -18.434 39.957 1.00 88.88 287 ARG A CA 1
ATOM 2301 C C . ARG A 1 287 ? -32.502 -17.020 39.433 1.00 88.88 287 ARG A C 1
ATOM 2303 O O . ARG A 1 287 ? -32.098 -16.043 40.062 1.00 88.88 287 ARG A O 1
ATOM 2310 N N . ILE A 1 288 ? -33.202 -16.892 38.304 1.00 86.88 288 ILE A N 1
ATOM 2311 C CA . ILE A 1 288 ? -33.656 -15.592 37.782 1.00 86.88 288 ILE A CA 1
ATOM 2312 C C . ILE A 1 288 ? -34.710 -14.988 38.719 1.00 86.88 288 ILE A C 1
ATOM 2314 O O . ILE A 1 288 ? -34.627 -13.808 39.057 1.00 86.88 288 ILE A O 1
ATOM 2318 N N . LEU A 1 289 ? -35.671 -15.789 39.187 1.00 87.38 289 LEU A N 1
ATOM 2319 C CA . LEU A 1 289 ? -36.697 -15.334 40.129 1.00 87.38 289 LEU A CA 1
ATOM 2320 C C . LEU A 1 289 ? -36.097 -14.934 41.483 1.00 87.38 289 LEU A C 1
ATOM 2322 O O . LEU A 1 289 ? -36.499 -13.913 42.038 1.00 87.38 289 LEU A O 1
ATOM 2326 N N . GLU A 1 290 ? -35.106 -15.675 41.983 1.00 88.56 290 GLU A N 1
ATOM 2327 C CA . GLU A 1 290 ? -34.318 -15.311 43.165 1.00 88.56 290 GLU A CA 1
ATOM 2328 C C . GLU A 1 290 ? -33.600 -13.975 42.970 1.00 88.56 290 GLU A C 1
ATOM 2330 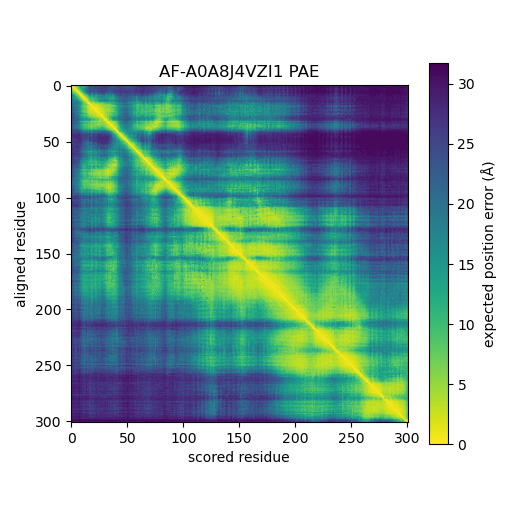O O . GLU A 1 290 ? -33.623 -13.134 43.867 1.00 88.56 290 GLU A O 1
ATOM 2335 N N . PHE A 1 291 ? -33.003 -13.740 41.797 1.00 85.56 291 PHE A N 1
ATOM 2336 C CA . PHE A 1 291 ? -32.323 -12.481 41.495 1.00 85.56 291 PHE A CA 1
ATOM 2337 C C . PHE A 1 291 ? -33.293 -11.291 41.469 1.00 85.56 291 PHE A C 1
ATOM 2339 O O . PHE A 1 291 ? -33.005 -10.253 42.064 1.00 85.56 291 PHE A O 1
ATOM 2346 N N . ILE A 1 292 ? -34.473 -11.449 40.858 1.00 85.31 292 ILE A N 1
ATOM 2347 C CA . ILE A 1 292 ? -35.525 -10.416 40.844 1.00 85.31 292 ILE A CA 1
ATOM 2348 C C . ILE A 1 292 ? -36.064 -10.177 42.263 1.00 85.31 292 ILE A C 1
ATOM 2350 O O . ILE A 1 292 ? -36.241 -9.030 42.679 1.00 85.31 292 ILE A O 1
ATOM 2354 N N . ALA A 1 293 ? -36.279 -11.242 43.041 1.00 83.94 293 ALA A N 1
ATOM 2355 C CA . ALA A 1 293 ? -36.715 -11.149 44.433 1.00 83.94 293 ALA A CA 1
ATOM 2356 C C . ALA A 1 293 ? -35.668 -10.455 45.321 1.00 83.94 293 ALA A C 1
ATOM 2358 O O . ALA A 1 293 ? -36.018 -9.651 46.188 1.00 83.94 293 ALA A O 1
ATOM 2359 N N . PHE A 1 294 ? -34.384 -10.713 45.074 1.00 82.31 294 PHE A N 1
ATOM 2360 C CA . PHE A 1 294 ? -33.279 -10.046 45.751 1.00 82.31 294 PHE A CA 1
ATOM 2361 C C . PHE A 1 294 ? -33.161 -8.569 45.351 1.00 82.31 294 PHE A C 1
ATOM 2363 O O . PHE A 1 294 ? -32.966 -7.720 46.222 1.00 82.31 294 PHE A O 1
ATOM 2370 N N . GLY A 1 295 ? -33.355 -8.245 44.068 1.00 77.94 295 GLY A N 1
ATOM 2371 C CA . GLY A 1 295 ? -33.452 -6.867 43.573 1.00 77.94 295 GLY A CA 1
ATOM 2372 C C . GLY A 1 295 ? -34.569 -6.086 44.268 1.00 77.94 295 GLY A C 1
ATOM 2373 O O . GLY A 1 295 ? -34.329 -5.006 44.804 1.00 77.94 295 GLY A O 1
ATOM 2374 N N . LYS A 1 296 ? -35.752 -6.701 44.413 1.00 77.62 296 LYS A N 1
ATOM 2375 C CA . LYS A 1 296 ? -36.878 -6.141 45.180 1.00 77.62 296 LYS A CA 1
ATOM 2376 C C . LYS A 1 296 ? -36.535 -5.877 46.651 1.00 77.62 296 LYS A C 1
ATOM 2378 O O . LYS A 1 296 ? -37.044 -4.924 47.234 1.00 77.62 296 LYS A O 1
ATOM 2383 N N . HIS A 1 297 ? -35.718 -6.730 47.271 1.00 74.12 297 HIS A N 1
ATOM 2384 C CA . HIS A 1 297 ? -35.315 -6.588 48.675 1.00 74.12 297 HIS A CA 1
ATOM 2385 C C . HIS A 1 297 ? -34.255 -5.515 48.912 1.00 74.12 297 HIS A C 1
ATOM 2387 O O . HIS A 1 297 ? -34.227 -4.940 49.998 1.00 74.12 297 HIS A O 1
ATOM 2393 N N . ARG A 1 298 ? -33.380 -5.243 47.937 1.00 72.19 298 ARG A N 1
ATOM 2394 C CA . ARG A 1 298 ? -32.340 -4.222 48.107 1.00 72.19 298 ARG A CA 1
ATOM 2395 C C . ARG A 1 298 ? -32.875 -2.795 48.065 1.00 72.19 298 ARG A C 1
ATOM 2397 O O . ARG A 1 298 ? -32.264 -1.950 48.707 1.00 72.19 298 ARG A O 1
ATOM 2404 N N . GLY A 1 299 ? -34.024 -2.564 47.425 1.00 57.44 299 GLY A N 1
ATOM 2405 C CA . GLY A 1 299 ? -34.616 -1.234 47.294 1.00 57.44 299 GLY A CA 1
ATOM 2406 C C . GLY A 1 299 ? -33.761 -0.318 46.414 1.00 57.44 299 GLY A C 1
ATOM 2407 O O . GLY A 1 299 ? -32.537 -0.308 46.497 1.00 57.44 299 GLY A O 1
ATOM 2408 N N . THR A 1 300 ? -34.417 0.424 45.532 1.00 49.47 300 THR A N 1
ATOM 2409 C CA . THR A 1 300 ? -33.787 1.323 44.560 1.00 49.47 300 THR A CA 1
ATOM 2410 C C . THR A 1 300 ? -32.867 2.337 45.257 1.00 49.47 300 THR A C 1
ATOM 2412 O O . THR A 1 300 ? -33.315 3.060 46.149 1.00 49.47 300 THR A O 1
ATOM 2415 N N . THR A 1 301 ? -31.592 2.379 44.862 1.00 39.88 301 THR A N 1
ATOM 2416 C CA . THR A 1 301 ? -30.687 3.526 45.076 1.00 39.88 301 THR A CA 1
ATOM 2417 C C . THR A 1 301 ? -30.648 4.383 43.833 1.00 39.88 301 THR A C 1
ATOM 2419 O O . THR A 1 301 ? -30.519 3.765 42.754 1.00 39.88 301 THR A O 1
#

Mean predicted aligned error: 17.35 Å

Secondary structure (DSSP, 8-state):
-------S--EEE---HHHHHHHHHHHHTT--EEEE-PBPPPTT--SS---THHHHTTTTT--THHHHHHB-SEEEEEEEEEEETTEEEEEEEEEEESS-PPPP--TT-HHHHHHHHHHHHHHHHHTTT-HHHHHHHHH--HHHHHHHHHHHTT--HHHHHHHHH---HHHHHHHHHHHHHHHHHHHHHHHHHHHHHHHHHHHHHHHHHHHHHTTTS-HHHHHHHHHHHHHHHHS-TTSHHHHHHHHHHHHHHHS-TT--PPP---HHHHHHHHHHH--S-HHHHHHHHHHHHHHHHH---

InterPro domains:
  IPR003111 Lon protease, N-terminal domain [PF02190] (16-182)
  IPR003111 Lon protease, N-terminal domain [PS51787] (1-184)
  IPR003111 Lon protease, N-terminal domain [SM00464] (9-182)
  IPR027065 Lon protease [PTHR43718] (190-301)

Solvent-accessible surface area (backbone atoms only — not comparable to full-atom values): 17994 Å² total; per-residue (Å²): 132,89,83,81,88,75,74,97,67,62,68,43,78,58,91,45,72,68,58,54,52,54,51,52,50,32,47,74,69,73,50,41,66,46,77,50,61,55,72,59,76,75,96,80,74,75,102,68,90,74,69,73,74,65,65,58,69,59,60,80,76,55,70,66,72,65,47,60,68,40,33,50,71,53,27,37,28,24,34,59,76,49,75,60,88,64,33,41,38,56,45,79,76,46,79,42,43,90,74,77,76,71,63,92,72,73,90,80,40,65,67,53,53,51,52,49,52,53,40,51,49,56,50,49,67,73,51,76,82,50,72,72,60,49,61,51,60,74,71,45,52,73,67,57,46,27,57,49,42,38,63,70,37,73,61,61,70,68,60,45,47,52,49,65,67,44,53,48,60,57,61,23,39,52,53,30,40,54,47,39,52,52,40,51,52,52,51,52,49,51,51,53,49,53,52,49,53,52,51,52,53,52,54,48,53,56,50,55,59,42,65,79,45,55,92,47,49,56,71,72,57,54,53,48,51,54,52,51,54,58,47,53,72,70,44,54,90,88,38,70,66,33,54,53,52,50,53,51,51,50,52,65,67,68,54,68,56,84,67,77,77,87,83,82,60,53,55,68,61,50,50,52,51,50,60,71,80,40,88,76,62,65,73,59,52,51,52,51,46,51,51,41,51,49,55,56,69,68,54,95,128